Protein AF-A0A7J9GV32-F1 (afdb_monomer_lite)

Structure (mmCIF, N/CA/C/O backbone):
data_AF-A0A7J9GV32-F1
#
_entry.id   AF-A0A7J9GV32-F1
#
loop_
_atom_site.group_PDB
_atom_site.id
_atom_site.type_symbol
_atom_site.label_atom_id
_atom_site.label_alt_id
_atom_site.label_comp_id
_atom_site.label_asym_id
_atom_site.label_entity_id
_atom_site.label_seq_id
_atom_site.pdbx_PDB_ins_code
_atom_site.Cartn_x
_atom_site.Cartn_y
_atom_site.Cartn_z
_atom_site.occupancy
_atom_site.B_iso_or_equiv
_atom_site.auth_seq_id
_atom_site.auth_comp_id
_atom_site.auth_asym_id
_atom_site.auth_atom_id
_atom_site.pdbx_PDB_model_num
ATOM 1 N N . MET A 1 1 ? -2.144 -2.294 3.584 1.00 90.62 1 MET A N 1
ATOM 2 C CA . MET A 1 1 ? -2.406 -3.322 4.624 1.00 90.62 1 MET A CA 1
ATOM 3 C C . MET A 1 1 ? -3.735 -3.130 5.359 1.00 90.62 1 MET A C 1
ATOM 5 O O . MET A 1 1 ? -4.404 -4.118 5.605 1.00 90.62 1 MET A O 1
ATOM 9 N N . ALA A 1 2 ? -4.154 -1.906 5.707 1.00 92.94 2 ALA A N 1
ATOM 10 C CA . ALA A 1 2 ? -5.365 -1.669 6.513 1.00 92.94 2 ALA A CA 1
ATOM 11 C C . ALA A 1 2 ? -6.696 -1.612 5.722 1.00 92.94 2 ALA A C 1
ATOM 13 O O . ALA A 1 2 ? -7.668 -1.031 6.206 1.00 92.94 2 ALA A O 1
ATOM 14 N N . LEU A 1 3 ? -6.744 -2.189 4.515 1.00 93.44 3 LEU A N 1
ATOM 15 C CA . LEU A 1 3 ? -7.985 -2.267 3.740 1.00 93.44 3 LEU A CA 1
ATOM 16 C C . LEU A 1 3 ? -8.991 -3.180 4.449 1.00 93.44 3 LEU A C 1
ATOM 18 O O . LEU A 1 3 ? -8.616 -4.132 5.143 1.00 93.44 3 LEU A O 1
ATOM 22 N N . ASP A 1 4 ? -10.273 -2.889 4.259 1.00 92.06 4 ASP A N 1
ATOM 23 C CA . ASP A 1 4 ? -11.364 -3.777 4.636 1.00 92.06 4 ASP A CA 1
ATOM 24 C C . ASP A 1 4 ? -11.454 -4.919 3.616 1.00 92.06 4 ASP A C 1
ATOM 26 O O . ASP A 1 4 ? -12.286 -4.921 2.716 1.00 92.06 4 ASP A O 1
ATOM 30 N N . TYR A 1 5 ? -10.509 -5.851 3.696 1.00 93.19 5 TYR A N 1
ATOM 31 C CA . TYR A 1 5 ? -10.436 -7.039 2.852 1.00 93.19 5 TYR A CA 1
ATOM 32 C C . TYR A 1 5 ? -9.883 -8.212 3.674 1.00 93.19 5 TYR A C 1
ATOM 34 O O . TYR A 1 5 ? -9.090 -7.966 4.597 1.00 93.19 5 TYR A O 1
ATOM 42 N N . PRO A 1 6 ? -10.268 -9.470 3.377 1.00 92.88 6 PRO A N 1
ATOM 43 C CA . PRO A 1 6 ? -9.741 -10.625 4.095 1.00 92.88 6 PRO A CA 1
ATOM 44 C C . PRO A 1 6 ? -8.204 -10.657 4.037 1.00 92.88 6 PRO A C 1
ATOM 46 O O . PRO A 1 6 ? -7.644 -10.556 2.939 1.00 92.88 6 PRO A O 1
ATOM 49 N N . PRO A 1 7 ? -7.506 -10.743 5.187 1.00 91.19 7 PRO A N 1
ATOM 50 C CA . PRO A 1 7 ? -6.050 -10.617 5.239 1.00 91.19 7 PRO A CA 1
ATOM 51 C C . PRO A 1 7 ? -5.333 -11.694 4.419 1.00 91.19 7 PRO A C 1
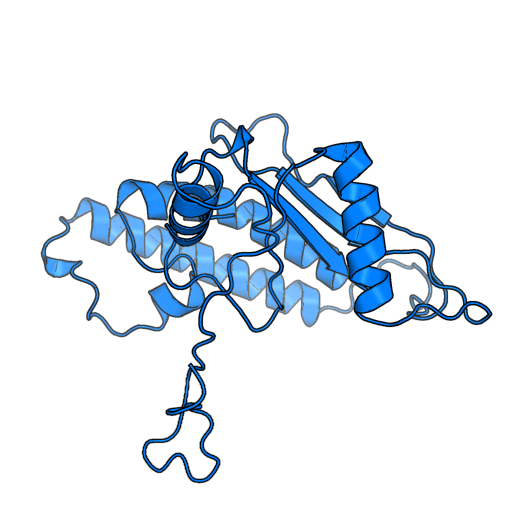ATOM 53 O O . PRO A 1 7 ? -4.334 -11.392 3.784 1.00 91.19 7 PRO A O 1
ATOM 56 N N . GLU A 1 8 ? -5.878 -12.907 4.350 1.00 91.69 8 GLU A N 1
ATOM 57 C CA . GLU A 1 8 ? -5.349 -14.024 3.559 1.00 91.69 8 GLU A CA 1
ATOM 58 C C . GLU A 1 8 ? -5.522 -13.858 2.041 1.00 91.69 8 GLU A C 1
ATOM 60 O O . GLU A 1 8 ? -4.935 -14.606 1.267 1.00 91.69 8 GLU A O 1
ATOM 65 N N . LYS A 1 9 ? -6.330 -12.888 1.598 1.00 94.00 9 LYS A N 1
ATOM 66 C CA . LYS A 1 9 ? -6.527 -12.570 0.175 1.00 94.00 9 LYS A CA 1
ATOM 67 C C . LYS A 1 9 ? -5.821 -11.284 -0.246 1.00 94.00 9 LYS A C 1
ATOM 69 O O . LYS A 1 9 ? -5.805 -10.962 -1.433 1.00 94.00 9 LYS A O 1
ATOM 74 N N . LEU A 1 10 ? -5.277 -10.529 0.708 1.00 94.62 10 LEU A N 1
ATOM 75 C CA . LEU A 1 10 ? -4.583 -9.276 0.453 1.00 94.62 10 LEU A CA 1
ATOM 76 C C . LEU A 1 10 ? -3.072 -9.496 0.548 1.00 94.62 10 LEU A C 1
ATOM 78 O O . LEU A 1 10 ? -2.545 -9.826 1.605 1.00 94.62 10 LEU A O 1
ATOM 82 N N . HIS A 1 11 ? -2.378 -9.228 -0.552 1.00 95.94 11 HIS A N 1
ATOM 83 C CA . HIS A 1 11 ? -0.922 -9.283 -0.640 1.00 95.94 11 HIS A CA 1
ATOM 84 C C . HIS A 1 11 ? -0.422 -7.891 -1.019 1.00 95.94 11 HIS A C 1
ATOM 86 O O . HIS A 1 11 ? -0.929 -7.286 -1.965 1.00 95.94 11 HIS A O 1
ATOM 92 N N . VAL A 1 12 ? 0.522 -7.349 -0.255 1.00 96.81 12 VAL A N 1
ATOM 93 C CA . VAL A 1 12 ? 1.055 -5.999 -0.457 1.00 96.81 12 VAL A CA 1
ATOM 94 C C . VAL A 1 12 ? 2.484 -6.116 -0.951 1.00 96.81 12 VAL A C 1
ATOM 96 O O . VAL A 1 12 ? 3.324 -6.682 -0.264 1.00 96.81 12 VAL A O 1
ATOM 99 N N . TYR A 1 13 ? 2.761 -5.546 -2.118 1.00 97.88 13 TYR A N 1
ATOM 100 C CA . TYR A 1 13 ? 4.096 -5.516 -2.702 1.00 97.88 13 TYR A CA 1
ATOM 101 C C . TYR A 1 13 ? 4.618 -4.080 -2.708 1.00 97.88 13 TYR A C 1
ATOM 103 O O . TYR A 1 13 ? 3.908 -3.169 -3.132 1.00 97.88 13 TYR A O 1
ATOM 111 N N . ILE A 1 14 ? 5.850 -3.879 -2.247 1.00 97.31 14 ILE A N 1
ATOM 112 C CA . ILE A 1 14 ? 6.554 -2.594 -2.290 1.00 97.31 14 ILE A CA 1
ATOM 113 C C . ILE A 1 14 ? 7.756 -2.749 -3.212 1.00 97.31 14 ILE A C 1
ATOM 115 O O . ILE A 1 14 ? 8.595 -3.617 -2.985 1.00 97.31 14 ILE A O 1
ATOM 119 N N . SER A 1 15 ? 7.836 -1.902 -4.237 1.00 97.31 15 SER A N 1
ATOM 120 C CA . SER A 1 15 ? 9.009 -1.818 -5.106 1.00 97.31 15 SER A CA 1
ATOM 121 C C . SER A 1 15 ? 9.945 -0.719 -4.616 1.00 97.31 15 SER A C 1
ATOM 123 O O . SER A 1 15 ? 9.519 0.429 -4.502 1.00 97.31 15 SER A O 1
ATOM 125 N N . ASP A 1 16 ? 11.219 -1.044 -4.416 1.00 95.56 16 ASP A N 1
ATOM 126 C CA . ASP A 1 16 ? 12.297 -0.068 -4.252 1.00 95.56 16 ASP A CA 1
ATOM 127 C C . ASP A 1 16 ? 13.271 -0.180 -5.423 1.00 95.56 16 ASP A C 1
ATOM 129 O O . ASP A 1 16 ? 13.985 -1.164 -5.594 1.00 95.56 16 ASP A O 1
ATOM 133 N N . ASP A 1 17 ? 13.291 0.859 -6.246 1.00 90.81 17 ASP A N 1
ATOM 134 C CA . ASP A 1 17 ? 14.132 0.914 -7.429 1.00 90.81 17 ASP A CA 1
ATOM 135 C C . ASP A 1 17 ? 15.599 1.228 -7.107 1.00 90.81 17 ASP A C 1
ATOM 137 O O . ASP A 1 17 ? 16.454 1.007 -7.958 1.00 90.81 17 ASP A O 1
ATOM 141 N N . ALA A 1 18 ? 15.896 1.791 -5.939 1.00 89.75 18 ALA A N 1
ATOM 142 C CA . ALA A 1 18 ? 17.252 2.147 -5.533 1.00 89.75 18 ALA A CA 1
ATOM 143 C C . ALA A 1 18 ? 17.945 1.034 -4.733 1.00 89.75 18 ALA A C 1
ATOM 145 O O . ALA A 1 18 ? 19.149 1.131 -4.501 1.00 89.75 18 ALA A O 1
ATOM 146 N N . GLY A 1 19 ? 17.195 0.019 -4.285 1.00 89.12 19 GLY A N 1
ATOM 147 C CA . GLY A 1 19 ? 17.709 -1.021 -3.396 1.00 89.12 19 GLY A CA 1
ATOM 148 C C . GLY A 1 19 ? 18.221 -0.458 -2.071 1.00 89.12 19 GLY A C 1
ATOM 149 O O . GLY A 1 19 ? 19.277 -0.866 -1.599 1.00 89.12 19 GLY A O 1
ATOM 150 N N . SER A 1 20 ? 17.513 0.512 -1.492 1.00 89.62 20 SER A N 1
ATOM 151 C CA . SER A 1 20 ? 17.963 1.208 -0.294 1.00 89.62 20 SER A CA 1
ATOM 152 C C . SER A 1 20 ? 17.686 0.388 0.961 1.00 89.62 20 SER A C 1
ATOM 154 O O . SER A 1 20 ? 16.538 0.078 1.294 1.00 89.62 20 SER A O 1
ATOM 156 N N . ASP A 1 21 ? 18.743 0.125 1.729 1.00 89.06 21 ASP A N 1
ATOM 157 C CA . ASP A 1 21 ? 18.624 -0.519 3.037 1.00 89.06 21 ASP A CA 1
ATOM 158 C C . ASP A 1 21 ? 17.707 0.277 3.969 1.00 89.06 21 ASP A C 1
ATOM 160 O O . ASP A 1 21 ? 16.948 -0.310 4.742 1.00 89.06 21 ASP A O 1
ATOM 164 N N . ALA A 1 22 ? 17.709 1.610 3.870 1.00 91.06 22 ALA A N 1
ATOM 165 C CA . ALA A 1 22 ? 16.818 2.450 4.660 1.00 91.06 22 ALA A CA 1
ATOM 166 C C . ALA A 1 22 ? 15.343 2.174 4.326 1.00 91.06 22 ALA A C 1
ATOM 168 O O . ALA A 1 22 ? 14.541 2.012 5.245 1.00 91.06 22 ALA A O 1
ATOM 169 N N . THR A 1 23 ? 14.978 2.053 3.043 1.00 93.38 23 THR A N 1
ATOM 170 C CA . THR A 1 23 ? 13.603 1.718 2.630 1.00 93.38 23 THR A CA 1
ATOM 171 C C . THR A 1 23 ? 13.188 0.356 3.172 1.00 93.38 23 THR A C 1
ATOM 173 O O . THR A 1 23 ? 12.092 0.219 3.722 1.00 93.38 23 THR A O 1
ATOM 176 N N . LEU A 1 24 ? 14.067 -0.646 3.076 1.00 94.44 24 LEU A N 1
ATOM 177 C CA . LEU A 1 24 ? 13.804 -1.985 3.597 1.00 94.44 24 LEU A CA 1
ATOM 178 C C . LEU A 1 24 ? 13.562 -1.965 5.115 1.00 94.44 24 LEU A C 1
ATOM 180 O O . LEU A 1 24 ? 12.551 -2.487 5.591 1.00 94.44 24 LEU A O 1
ATOM 184 N N . HIS A 1 25 ? 14.434 -1.316 5.889 1.00 94.19 25 HIS A N 1
ATOM 185 C CA . HIS A 1 25 ? 14.284 -1.228 7.345 1.00 94.19 25 HIS A CA 1
ATOM 186 C C . HIS A 1 25 ? 13.050 -0.414 7.755 1.00 94.19 25 HIS A C 1
ATOM 188 O O . HIS A 1 25 ? 12.299 -0.839 8.636 1.00 94.19 25 HIS A O 1
ATOM 194 N N . CYS A 1 26 ? 12.777 0.705 7.080 1.00 95.56 26 CYS A N 1
ATOM 195 C CA . CYS A 1 26 ? 11.548 1.475 7.269 1.00 95.56 26 CYS A CA 1
ATOM 196 C C . CYS A 1 26 ? 10.302 0.624 6.990 1.00 95.56 26 CYS A C 1
ATOM 198 O O . CYS A 1 26 ? 9.328 0.695 7.738 1.00 95.56 26 CYS A O 1
ATOM 200 N N . THR A 1 27 ? 10.345 -0.229 5.964 1.00 96.06 27 THR A N 1
ATOM 201 C CA . THR A 1 27 ? 9.251 -1.151 5.636 1.00 96.06 27 THR A CA 1
ATOM 202 C C . THR A 1 27 ? 9.015 -2.165 6.762 1.00 96.06 27 THR A C 1
ATOM 204 O O . THR A 1 27 ? 7.867 -2.396 7.150 1.00 96.06 27 THR A O 1
ATOM 207 N N . LYS A 1 28 ? 10.081 -2.720 7.354 1.00 95.50 28 LYS A N 1
ATOM 208 C CA . LYS A 1 28 ? 9.985 -3.634 8.510 1.00 95.50 28 LYS A CA 1
ATOM 209 C C . LYS A 1 28 ? 9.405 -2.942 9.746 1.00 95.50 28 LYS A C 1
ATOM 211 O O . LYS A 1 28 ? 8.540 -3.509 10.416 1.00 95.50 28 LYS A O 1
ATOM 216 N N . GLU A 1 29 ? 9.827 -1.712 10.041 1.00 96.00 29 GLU A N 1
ATOM 217 C CA . GLU A 1 29 ? 9.256 -0.920 11.141 1.00 96.00 29 GLU A CA 1
ATOM 218 C C . GLU A 1 29 ? 7.776 -0.585 10.901 1.00 96.00 29 GLU A C 1
ATOM 220 O O . GLU A 1 29 ? 6.954 -0.739 11.808 1.00 96.00 29 GLU A O 1
ATOM 225 N N . ALA A 1 30 ? 7.403 -0.211 9.673 1.00 95.88 30 ALA A N 1
ATOM 226 C CA . ALA A 1 30 ? 6.014 0.045 9.302 1.00 95.88 30 ALA A CA 1
ATOM 227 C C . ALA A 1 30 ? 5.139 -1.210 9.452 1.00 95.88 30 ALA A C 1
ATOM 229 O O . ALA A 1 30 ? 4.021 -1.124 9.966 1.00 95.88 30 ALA A O 1
ATOM 230 N N . TRP A 1 31 ? 5.648 -2.385 9.070 1.00 95.25 31 TRP A N 1
ATOM 231 C CA . TRP A 1 31 ? 4.962 -3.660 9.286 1.00 95.25 31 TRP A CA 1
ATOM 232 C C . TRP A 1 31 ? 4.784 -3.973 10.774 1.00 95.25 31 TRP A C 1
ATOM 234 O O . TRP A 1 31 ? 3.675 -4.291 11.204 1.00 95.25 31 TRP A O 1
ATOM 244 N N . ASN A 1 32 ? 5.831 -3.789 11.588 1.00 94.06 32 ASN A N 1
ATOM 245 C CA . ASN A 1 32 ? 5.751 -3.975 13.041 1.00 94.06 32 ASN A CA 1
ATOM 246 C C . ASN A 1 32 ? 4.683 -3.071 13.681 1.00 94.06 32 ASN A C 1
ATOM 248 O O . ASN A 1 32 ? 3.952 -3.520 14.564 1.00 94.06 32 ASN A O 1
ATOM 252 N N . PHE A 1 33 ? 4.569 -1.815 13.238 1.00 95.75 33 PHE A N 1
ATOM 253 C CA . PHE A 1 33 ? 3.518 -0.904 13.696 1.00 95.75 33 PHE A CA 1
ATOM 254 C C . PHE A 1 33 ? 2.125 -1.320 13.201 1.00 95.75 33 PHE A C 1
ATOM 256 O O . PHE A 1 33 ? 1.155 -1.264 13.962 1.00 95.75 33 PHE A O 1
ATOM 263 N N . ALA A 1 34 ? 2.017 -1.783 11.954 1.00 94.81 34 ALA A N 1
ATOM 264 C CA . ALA A 1 34 ? 0.748 -2.179 11.350 1.00 94.81 34 ALA A CA 1
ATOM 265 C C . ALA A 1 34 ? 0.020 -3.273 12.143 1.00 94.81 34 ALA A C 1
ATOM 267 O O . ALA A 1 34 ? -1.209 -3.283 12.158 1.00 94.81 34 ALA A O 1
ATOM 268 N N . LYS A 1 35 ? 0.752 -4.130 12.862 1.00 92.44 35 LYS A N 1
ATOM 269 C CA . LYS A 1 35 ? 0.180 -5.144 13.763 1.00 92.44 35 LYS A CA 1
ATOM 270 C C . LYS A 1 35 ? -0.668 -4.565 14.891 1.00 92.44 35 LYS A C 1
ATOM 272 O O . LYS A 1 35 ? -1.584 -5.226 15.359 1.00 92.44 35 LYS A O 1
ATOM 277 N N . TYR A 1 36 ? -0.387 -3.337 15.315 1.00 94.62 36 TYR A N 1
ATOM 278 C CA . TYR A 1 36 ? -1.198 -2.621 16.300 1.00 94.62 36 TYR A CA 1
ATOM 279 C C . TYR A 1 36 ? -2.269 -1.775 15.611 1.00 94.62 36 TYR A C 1
ATOM 281 O O . TYR A 1 36 ? -3.433 -1.781 16.013 1.00 94.62 36 TYR A O 1
ATOM 289 N N . TRP A 1 37 ? -1.884 -1.078 14.541 1.00 95.31 37 TRP A N 1
ATOM 290 C CA . TRP A 1 37 ? -2.764 -0.155 13.830 1.00 95.31 37 TRP A CA 1
ATOM 291 C C . TRP A 1 37 ? -3.950 -0.846 13.155 1.00 95.31 37 TRP A C 1
ATOM 293 O O . TRP A 1 37 ? -5.080 -0.377 13.270 1.00 95.31 37 TRP A O 1
ATOM 303 N N . VAL A 1 38 ? -3.724 -1.968 12.463 1.00 93.31 38 VAL A N 1
ATOM 304 C CA . VAL A 1 38 ? -4.776 -2.660 11.704 1.00 93.31 38 VAL A CA 1
ATOM 305 C C . VAL A 1 38 ? -5.888 -3.184 12.626 1.00 93.31 38 VAL A C 1
ATOM 307 O O . VAL A 1 38 ? -7.051 -2.882 12.340 1.00 93.31 38 VAL A O 1
ATOM 310 N N . PRO A 1 39 ? -5.600 -3.893 13.738 1.00 92.69 39 PRO A N 1
ATOM 311 C CA . PRO A 1 39 ? -6.630 -4.285 14.700 1.00 92.69 39 PRO A CA 1
ATOM 312 C C . PRO A 1 39 ? -7.349 -3.099 15.337 1.00 92.69 39 PRO A C 1
ATOM 314 O O . PRO A 1 39 ? -8.574 -3.107 15.382 1.00 92.69 39 PRO A O 1
ATOM 317 N N . PHE A 1 40 ? -6.625 -2.060 15.763 1.00 93.62 40 PHE A N 1
ATOM 318 C CA . PHE A 1 40 ? -7.225 -0.858 16.354 1.00 93.62 40 PHE A CA 1
ATOM 319 C C . PHE A 1 40 ? -8.200 -0.172 15.390 1.00 93.62 40 PHE A C 1
ATOM 321 O O . PHE A 1 40 ? -9.346 0.116 15.741 1.00 93.62 40 PHE A O 1
ATOM 328 N N . ARG A 1 41 ? -7.779 0.010 14.134 1.00 91.81 41 ARG A N 1
ATOM 329 C CA . ARG A 1 41 ? -8.607 0.593 13.077 1.00 91.81 41 ARG A CA 1
ATOM 330 C C . ARG A 1 41 ? -9.875 -0.223 12.835 1.00 91.81 41 ARG A C 1
ATOM 332 O O . ARG A 1 41 ? -10.947 0.360 12.683 1.00 91.81 41 ARG A O 1
ATOM 339 N N . ARG A 1 42 ? -9.762 -1.557 12.812 1.00 90.44 42 ARG A N 1
ATOM 340 C CA . ARG A 1 42 ? -10.902 -2.475 12.651 1.00 90.44 42 ARG A CA 1
ATOM 341 C C . ARG A 1 42 ? -11.832 -2.451 13.869 1.00 90.44 42 ARG A C 1
ATOM 343 O O . ARG A 1 42 ? -13.032 -2.294 13.677 1.00 90.44 42 ARG A O 1
ATOM 350 N N . LYS A 1 43 ? -11.292 -2.526 15.094 1.00 91.44 43 LYS A N 1
ATOM 351 C CA . LYS A 1 43 ? -12.044 -2.506 16.366 1.00 91.44 43 LYS A CA 1
ATOM 352 C C . LYS A 1 43 ? -12.952 -1.281 16.469 1.00 91.44 43 LYS A C 1
ATOM 354 O O . LYS A 1 43 ? -14.101 -1.404 16.873 1.00 91.44 43 LYS A O 1
ATOM 359 N N . TYR A 1 44 ? -12.450 -0.113 16.071 1.00 90.06 44 TYR A N 1
ATOM 360 C CA . TYR A 1 44 ? -13.176 1.153 16.206 1.00 90.06 44 TYR A CA 1
ATOM 361 C C . TYR A 1 44 ? -13.773 1.694 14.905 1.00 90.06 44 TYR A C 1
ATOM 363 O O . TYR A 1 44 ? -14.248 2.836 14.897 1.00 90.06 44 TYR A O 1
ATOM 371 N N . GLY A 1 45 ? -13.741 0.906 13.824 1.00 88.12 45 GLY A N 1
ATOM 372 C CA . GLY A 1 45 ? -14.333 1.255 12.532 1.00 88.12 45 GLY A CA 1
ATOM 373 C C . GLY A 1 45 ? -13.820 2.575 11.956 1.00 88.12 45 GLY A C 1
ATOM 374 O O . GLY A 1 45 ? -14.610 3.342 11.413 1.00 88.12 45 GLY A O 1
ATOM 375 N N . LEU A 1 46 ? -12.527 2.886 12.113 1.00 87.94 46 LEU A N 1
ATOM 376 C CA . LEU A 1 46 ? -11.998 4.180 11.664 1.00 87.94 46 LEU A CA 1
ATOM 377 C C . LEU A 1 46 ? -12.064 4.281 10.140 1.00 87.94 46 LEU A C 1
ATOM 379 O O . LEU A 1 46 ? -11.694 3.338 9.432 1.00 87.94 46 LEU A O 1
ATOM 383 N N . VAL A 1 47 ? -12.515 5.430 9.638 1.00 86.06 47 VAL A N 1
ATOM 384 C CA . VAL A 1 47 ? -12.667 5.657 8.196 1.00 86.06 47 VAL A CA 1
ATOM 385 C C . VAL A 1 47 ? -11.299 5.732 7.531 1.00 86.06 47 VAL A C 1
ATOM 387 O O . VAL A 1 47 ? -11.041 4.998 6.589 1.00 86.06 47 VAL A O 1
ATOM 390 N N . THR A 1 48 ? -10.378 6.544 8.050 1.00 87.38 48 THR A N 1
ATOM 391 C CA . THR A 1 48 ? -9.039 6.651 7.459 1.00 87.38 48 THR A CA 1
ATOM 392 C C . THR A 1 48 ? -8.178 5.421 7.762 1.00 87.38 48 THR A C 1
ATOM 394 O O . THR A 1 48 ? -8.045 4.977 8.903 1.00 87.38 48 THR A O 1
ATOM 397 N N . ALA A 1 49 ? -7.545 4.878 6.720 1.00 87.88 49 ALA A N 1
ATOM 398 C CA . ALA A 1 49 ? -6.532 3.833 6.846 1.00 87.88 49 ALA A CA 1
ATOM 399 C C . ALA A 1 49 ? -5.131 4.397 7.158 1.00 87.88 49 ALA A C 1
ATOM 401 O O . ALA A 1 49 ? -4.257 3.640 7.585 1.00 87.88 49 ALA A O 1
ATOM 402 N N . CYS A 1 50 ? -4.915 5.700 6.931 1.00 91.19 50 CYS A N 1
ATOM 403 C CA . CYS A 1 50 ? -3.628 6.371 7.092 1.00 91.19 50 CYS A CA 1
ATOM 404 C C . CYS A 1 50 ? -3.483 6.945 8.517 1.00 91.19 50 CYS A C 1
ATOM 406 O O . CYS A 1 50 ? -4.275 7.822 8.881 1.00 91.19 50 CYS A O 1
ATOM 408 N N . PRO A 1 51 ? -2.484 6.496 9.306 1.00 93.50 51 PRO A N 1
ATOM 409 C CA . PRO A 1 51 ? -2.253 6.993 10.662 1.00 93.50 51 PRO A CA 1
ATOM 410 C C . PRO A 1 51 ? -1.914 8.484 10.711 1.00 93.50 51 PRO A C 1
ATOM 412 O O . PRO A 1 51 ? -2.431 9.183 11.573 1.00 93.50 51 PRO A O 1
ATOM 415 N N . GLU A 1 52 ? -1.095 8.986 9.778 1.00 92.75 52 GLU A N 1
ATOM 416 C CA . GLU A 1 52 ? -0.712 10.407 9.754 1.00 92.75 52 GLU A CA 1
ATOM 417 C C . GLU A 1 52 ? -1.950 11.299 9.657 1.00 92.75 52 GLU A C 1
ATOM 419 O O . GLU A 1 52 ? -2.129 12.192 10.471 1.00 92.75 52 GLU A O 1
ATOM 424 N N . VAL A 1 53 ? -2.866 10.975 8.739 1.00 89.50 53 VAL A N 1
ATOM 425 C CA . VAL A 1 53 ? -4.140 11.694 8.573 1.00 89.50 53 VAL A CA 1
ATOM 426 C C . VAL A 1 53 ? -5.012 11.594 9.813 1.00 89.50 53 VAL A C 1
ATOM 428 O O . VAL A 1 53 ? -5.672 12.559 10.191 1.00 89.50 53 VAL A O 1
ATOM 431 N N . TYR A 1 54 ? -5.054 10.408 10.422 1.00 90.31 54 TYR A N 1
ATOM 432 C CA . TYR A 1 54 ? -5.868 10.166 11.604 1.00 90.31 54 TYR A CA 1
ATOM 433 C C . TYR A 1 54 ? -5.425 11.039 12.780 1.00 90.31 54 TYR A C 1
ATOM 435 O O . TYR A 1 54 ? -6.262 11.652 13.435 1.00 90.31 54 TYR A O 1
ATOM 443 N N . PHE A 1 55 ? -4.117 11.115 13.028 1.00 91.75 55 PHE A N 1
ATOM 444 C CA . PHE A 1 55 ? -3.566 11.877 14.146 1.00 91.75 55 PHE A CA 1
ATOM 445 C C . PHE A 1 55 ? -3.363 13.367 13.830 1.00 91.75 55 PHE A C 1
ATOM 447 O O . PHE A 1 55 ? -3.335 14.168 14.757 1.00 91.75 55 PHE A O 1
ATOM 454 N N . SER A 1 56 ? -3.277 13.766 12.555 1.00 86.44 56 SER A N 1
ATOM 455 C CA . SER A 1 56 ? -3.183 15.179 12.157 1.00 86.44 56 SER A CA 1
ATOM 456 C C . SER A 1 56 ? -4.529 15.906 12.142 1.00 86.44 56 SER A C 1
ATOM 458 O O . SER A 1 56 ? -4.563 17.134 12.173 1.00 86.44 56 SER A O 1
ATOM 460 N N . SER A 1 57 ? -5.640 15.176 12.020 1.00 74.31 57 SER A N 1
ATOM 461 C CA . SER A 1 57 ? -6.973 15.780 11.980 1.00 74.31 57 SER A CA 1
ATOM 462 C C . SER A 1 57 ? -7.367 16.230 13.386 1.00 74.31 57 SER A C 1
ATOM 464 O O . SER A 1 57 ? -7.522 15.406 14.287 1.00 74.31 57 SER A O 1
ATOM 466 N N . SER A 1 58 ? -7.535 17.538 13.582 1.00 55.38 58 SER A N 1
ATOM 467 C CA . SER A 1 58 ? -8.031 18.109 14.834 1.00 55.38 58 SER A CA 1
ATOM 468 C C . SER A 1 58 ? -9.466 17.631 15.093 1.00 55.38 58 SER A C 1
ATOM 470 O O . SER A 1 58 ? -10.378 18.055 14.390 1.00 55.38 58 SER A O 1
ATOM 472 N N . GLU A 1 59 ? -9.638 16.713 16.046 1.00 51.62 59 GLU A N 1
ATOM 473 C CA . GLU A 1 59 ? -10.840 16.436 16.865 1.00 51.62 59 GLU A CA 1
ATOM 474 C C . GLU A 1 59 ? -12.241 16.321 16.213 1.00 51.62 59 GLU A C 1
ATOM 476 O O . GLU A 1 59 ? -13.216 16.155 16.934 1.00 51.62 59 GLU A O 1
ATOM 481 N N . ASN A 1 60 ? -12.390 16.308 14.886 1.00 46.97 60 ASN A N 1
ATOM 482 C CA . ASN A 1 60 ? -13.700 16.161 14.225 1.00 46.97 60 ASN A CA 1
ATOM 483 C C . ASN A 1 60 ? -14.076 14.712 13.888 1.00 46.97 60 ASN A C 1
ATOM 485 O O . ASN A 1 60 ? -15.113 14.463 13.272 1.00 46.97 60 ASN A O 1
ATOM 489 N N . ASP A 1 61 ? -13.256 13.738 14.277 1.00 52.12 61 ASP A N 1
ATOM 490 C CA . ASP A 1 61 ? -13.686 12.346 14.232 1.00 52.12 61 ASP A CA 1
ATOM 491 C C . ASP A 1 61 ? -14.640 12.140 15.414 1.00 52.12 61 ASP A C 1
ATOM 493 O O . ASP A 1 61 ? -14.296 12.554 16.516 1.00 52.12 61 ASP A O 1
ATOM 497 N N . ASN A 1 62 ? -15.818 11.540 15.188 1.00 51.19 62 ASN A N 1
ATOM 498 C CA . ASN A 1 62 ? -16.926 11.254 16.129 1.00 51.19 62 ASN A CA 1
ATOM 499 C C . ASN A 1 62 ? -16.524 10.428 17.388 1.00 51.19 62 ASN A C 1
ATOM 501 O O . ASN A 1 62 ? -17.180 9.457 17.768 1.00 51.19 62 ASN A O 1
ATOM 505 N N . GLY A 1 63 ? -15.397 10.745 18.014 1.00 52.78 63 GLY A N 1
ATOM 506 C CA . GLY A 1 63 ? -14.770 10.075 19.137 1.00 52.78 63 GLY A CA 1
ATOM 507 C C . GLY A 1 63 ? -15.312 10.545 20.475 1.00 52.78 63 GLY A C 1
ATOM 508 O O . GLY A 1 63 ? -15.088 9.861 21.468 1.00 52.78 63 GLY A O 1
ATOM 509 N N . ASP A 1 64 ? -16.068 11.645 20.517 1.00 51.41 64 ASP A N 1
ATOM 510 C CA . ASP A 1 64 ? -16.680 12.098 21.766 1.00 51.41 64 ASP A CA 1
ATOM 511 C C . ASP A 1 64 ? -17.805 11.167 22.245 1.00 51.41 64 ASP A C 1
ATOM 513 O O . ASP A 1 64 ? -18.039 11.033 23.442 1.00 51.41 64 ASP A O 1
ATOM 517 N N . TYR A 1 65 ? -18.396 10.399 21.323 1.00 57.25 65 TYR A N 1
ATOM 518 C CA . TYR A 1 65 ? -19.325 9.304 21.627 1.00 57.25 65 TYR A CA 1
ATOM 519 C C . TYR A 1 65 ? -18.632 7.967 21.929 1.00 57.25 65 TYR A C 1
ATOM 521 O O . TYR A 1 65 ? -19.292 6.997 22.306 1.00 57.25 65 TYR A O 1
ATOM 529 N N . LYS A 1 66 ? -17.309 7.869 21.748 1.00 66.31 66 LYS A N 1
ATOM 530 C CA . LYS A 1 66 ? -16.554 6.638 21.993 1.00 66.31 66 LYS A CA 1
ATOM 531 C C . LYS A 1 66 ? -16.000 6.700 23.419 1.00 66.31 66 LYS A C 1
ATOM 533 O O . LYS A 1 66 ? -15.228 7.594 23.753 1.00 66.31 66 LYS A O 1
ATOM 538 N N . GLY A 1 67 ? -16.452 5.773 24.266 1.00 80.62 67 GLY A N 1
ATOM 539 C CA . GLY A 1 67 ? -16.228 5.776 25.718 1.00 80.62 67 GLY A CA 1
ATOM 540 C C . GLY A 1 67 ? -14.761 5.844 26.175 1.00 80.62 67 GLY A C 1
ATOM 541 O O . GLY A 1 67 ? -13.820 5.844 25.382 1.00 80.62 67 GLY A O 1
ATOM 542 N N . SER A 1 68 ? -14.548 5.876 27.492 1.00 86.69 68 SER A N 1
ATOM 543 C CA . SER A 1 68 ? -13.223 6.054 28.115 1.00 86.69 68 SER A CA 1
ATOM 544 C C . SER A 1 68 ? -12.159 5.050 27.643 1.00 86.69 68 SER A C 1
ATOM 546 O O . SER A 1 68 ? -10.999 5.429 27.476 1.00 86.69 68 SER A O 1
ATOM 548 N N . GLU A 1 69 ? -12.549 3.803 27.360 1.00 91.44 69 GLU A N 1
ATOM 549 C CA . GLU A 1 69 ? -11.671 2.769 26.796 1.00 91.44 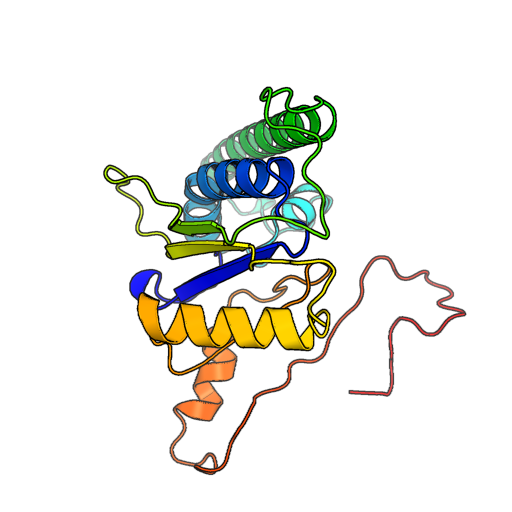69 GLU A CA 1
ATOM 550 C C . GLU A 1 69 ? -11.064 3.200 25.452 1.00 91.44 69 GLU A C 1
ATOM 552 O O . GLU A 1 69 ? -9.852 3.108 25.263 1.00 91.44 69 GLU A O 1
ATOM 557 N N . PHE A 1 70 ? -11.881 3.742 24.541 1.00 91.06 70 PHE A N 1
ATOM 558 C CA . PHE A 1 70 ? -11.403 4.227 23.246 1.00 91.06 70 PHE A CA 1
ATOM 559 C C . PHE A 1 70 ? -10.414 5.376 23.413 1.00 91.06 70 PHE A C 1
ATOM 561 O O . PHE A 1 70 ? -9.367 5.368 22.772 1.00 91.06 70 PHE A O 1
ATOM 568 N N . LYS A 1 71 ? -10.707 6.345 24.291 1.00 89.81 71 LYS A N 1
ATOM 569 C CA . LYS A 1 71 ? -9.802 7.478 24.546 1.00 89.81 71 LYS A CA 1
ATOM 570 C C . LYS A 1 71 ? -8.440 6.983 25.060 1.00 89.81 71 LYS A C 1
ATOM 572 O O . LYS A 1 71 ? -7.399 7.450 24.595 1.00 89.81 71 LYS A O 1
ATOM 577 N N . ALA A 1 72 ? -8.435 5.984 25.947 1.00 92.50 72 ALA A N 1
ATOM 578 C CA . ALA A 1 72 ? -7.210 5.368 26.455 1.00 92.50 72 ALA A CA 1
ATOM 579 C C . ALA A 1 72 ? -6.439 4.581 25.376 1.00 92.50 72 ALA A C 1
ATOM 581 O O . ALA A 1 72 ? -5.221 4.734 25.260 1.00 92.50 72 ALA A O 1
ATOM 582 N N . GLU A 1 73 ? -7.114 3.760 24.566 1.00 94.88 73 GLU A N 1
ATOM 583 C CA . GLU A 1 73 ? -6.470 3.011 23.478 1.00 94.88 73 GLU A CA 1
ATOM 584 C C . GLU A 1 73 ? -5.963 3.916 22.356 1.00 94.88 73 GLU A C 1
ATOM 586 O O . GLU A 1 73 ? -4.857 3.703 21.857 1.00 94.88 73 GLU A O 1
ATOM 591 N N . ARG A 1 74 ? -6.718 4.962 22.001 1.00 94.19 74 ARG A N 1
ATOM 592 C CA . ARG A 1 74 ? -6.303 5.972 21.024 1.00 94.19 74 ARG A CA 1
ATOM 593 C C . ARG A 1 74 ? -5.005 6.640 21.465 1.00 94.19 74 ARG A C 1
ATOM 595 O O . ARG A 1 74 ? -4.082 6.725 20.662 1.00 94.19 74 ARG A O 1
ATOM 602 N N . LYS A 1 75 ? -4.909 7.057 22.732 1.00 93.88 75 LYS A N 1
ATOM 603 C CA . LYS A 1 75 ? -3.685 7.662 23.279 1.00 93.88 75 LYS A CA 1
ATOM 604 C C . LYS A 1 75 ? -2.491 6.705 23.195 1.00 93.88 75 LYS A C 1
ATOM 606 O O . LYS A 1 75 ? -1.436 7.083 22.699 1.00 93.88 75 LYS A O 1
ATOM 611 N N . LYS A 1 76 ? -2.668 5.439 23.590 1.00 96.50 76 LYS A N 1
ATOM 612 C CA . LYS A 1 76 ? -1.618 4.410 23.454 1.00 96.50 76 LYS A CA 1
ATOM 613 C C . LYS A 1 76 ? -1.204 4.187 21.995 1.00 96.50 76 LYS A C 1
ATOM 615 O O . LYS A 1 76 ? -0.038 3.912 21.715 1.00 96.50 76 LYS A O 1
ATOM 620 N N . MET A 1 77 ? -2.152 4.258 21.060 1.00 97.06 77 MET A N 1
ATOM 621 C CA . MET A 1 77 ? -1.870 4.119 19.631 1.00 97.06 77 MET A CA 1
ATOM 622 C C . MET A 1 77 ? -1.078 5.312 19.090 1.00 97.06 77 MET A C 1
ATOM 624 O O . MET A 1 77 ? -0.141 5.116 18.320 1.00 97.06 77 MET A O 1
ATOM 628 N N . GLU A 1 78 ? -1.417 6.524 19.523 1.00 96.00 78 GLU A N 1
ATOM 629 C CA . GLU A 1 78 ? -0.696 7.754 19.189 1.00 96.00 78 GLU A CA 1
ATOM 630 C C . GLU A 1 78 ? 0.755 7.698 19.680 1.00 96.00 78 GLU A C 1
ATOM 632 O O . GLU A 1 78 ? 1.680 7.918 18.904 1.00 96.00 78 GLU A O 1
ATOM 637 N N . GLU A 1 79 ? 0.978 7.265 20.924 1.00 97.31 79 GLU A N 1
ATOM 638 C CA . GLU A 1 79 ? 2.322 7.046 21.478 1.00 97.31 79 GLU A CA 1
ATOM 639 C C . GLU A 1 79 ? 3.129 6.033 20.644 1.00 97.31 79 GLU A C 1
ATOM 641 O O . GLU A 1 79 ? 4.292 6.273 20.311 1.00 97.31 79 GLU A O 1
ATOM 646 N N . LYS A 1 80 ? 2.516 4.911 20.235 1.00 97.94 80 LYS A N 1
ATOM 647 C CA . LYS A 1 80 ? 3.158 3.930 19.338 1.00 97.94 80 LYS A CA 1
ATOM 648 C C . LYS A 1 80 ? 3.489 4.526 17.970 1.00 97.94 80 LYS A C 1
ATOM 650 O O . LYS A 1 80 ? 4.526 4.182 17.398 1.00 97.94 80 LYS A O 1
ATOM 655 N N . TYR A 1 81 ? 2.625 5.389 17.443 1.00 97.81 81 TYR A N 1
ATOM 656 C CA . TYR A 1 81 ? 2.843 6.056 16.166 1.00 97.81 81 TYR A CA 1
ATOM 657 C C . TYR A 1 81 ? 3.994 7.070 16.239 1.00 97.81 81 TYR A C 1
ATOM 659 O O . TYR A 1 81 ? 4.844 7.101 15.349 1.00 97.81 81 TYR A O 1
ATOM 667 N N . GLU A 1 82 ? 4.104 7.829 17.329 1.00 97.88 82 GLU A N 1
ATOM 668 C CA . GLU A 1 82 ? 5.252 8.711 17.569 1.00 97.88 82 GLU A CA 1
ATOM 669 C C . GLU A 1 82 ? 6.567 7.930 17.676 1.00 97.88 82 GLU A C 1
ATOM 671 O O . GLU A 1 82 ? 7.570 8.318 17.071 1.00 97.88 82 GLU A O 1
ATOM 676 N N . VAL A 1 83 ? 6.565 6.782 18.362 1.00 97.88 83 VAL A N 1
ATOM 677 C CA . VAL A 1 83 ? 7.734 5.888 18.416 1.00 97.88 83 VAL A CA 1
ATOM 678 C C . VAL A 1 83 ? 8.120 5.397 17.019 1.00 97.88 83 VAL A C 1
ATOM 680 O O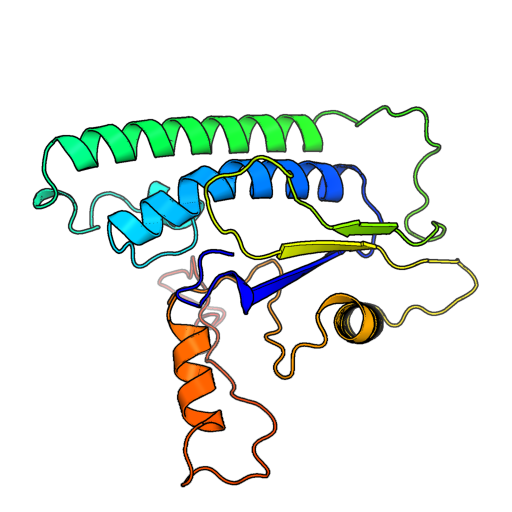 . VAL A 1 83 ? 9.307 5.406 16.687 1.00 97.88 83 VAL A O 1
ATOM 683 N N . LEU A 1 84 ? 7.152 5.012 16.176 1.00 97.81 84 LEU A N 1
ATOM 684 C CA . LEU A 1 84 ? 7.423 4.675 14.775 1.00 97.81 84 LEU A CA 1
ATOM 685 C C . LEU A 1 84 ? 8.100 5.853 14.064 1.00 97.81 84 LEU A C 1
ATOM 687 O O . LEU A 1 84 ? 9.180 5.674 13.506 1.00 97.81 84 LEU A O 1
ATOM 691 N N . LYS A 1 85 ? 7.523 7.062 14.118 1.00 97.44 85 LYS A N 1
ATOM 692 C CA . LYS A 1 85 ? 8.094 8.252 13.461 1.00 97.44 85 LYS A CA 1
ATOM 693 C C . LYS A 1 85 ? 9.528 8.525 13.909 1.00 97.44 85 LYS A C 1
ATOM 695 O O . LYS A 1 85 ? 10.384 8.813 13.073 1.00 97.44 85 LYS A O 1
ATOM 700 N N . GLN A 1 86 ? 9.822 8.397 15.201 1.00 96.44 86 GLN A N 1
ATOM 701 C CA . GLN A 1 86 ? 11.180 8.546 15.729 1.00 96.44 86 GLN A CA 1
ATOM 702 C C . GLN A 1 86 ? 12.140 7.483 15.180 1.00 96.44 86 GLN A C 1
ATOM 704 O O . GLN A 1 86 ? 13.252 7.819 14.772 1.00 96.44 86 GLN A O 1
ATOM 709 N N . ARG A 1 87 ? 11.719 6.214 15.116 1.00 95.75 87 ARG A N 1
ATOM 710 C CA . ARG A 1 87 ? 12.531 5.131 14.537 1.00 95.75 87 ARG A CA 1
ATOM 711 C C . ARG A 1 87 ? 12.799 5.348 13.055 1.00 95.75 87 ARG A C 1
ATOM 713 O O . ARG A 1 87 ? 13.945 5.226 12.640 1.00 95.75 87 ARG A O 1
ATOM 720 N N . LEU A 1 88 ? 11.783 5.736 12.283 1.00 95.50 88 LEU A N 1
ATOM 721 C CA . LEU A 1 88 ? 11.939 6.055 10.863 1.00 95.50 88 LEU A CA 1
ATOM 722 C C . LEU A 1 88 ? 12.919 7.218 10.665 1.00 95.50 88 LEU A C 1
ATOM 724 O O . LEU A 1 88 ? 13.854 7.102 9.880 1.00 95.50 88 LEU A O 1
ATOM 728 N N . ARG A 1 89 ? 12.789 8.304 11.442 1.00 94.94 89 ARG A N 1
ATOM 729 C CA . ARG A 1 89 ? 13.749 9.424 11.416 1.00 94.94 89 ARG A CA 1
ATOM 730 C C . ARG A 1 89 ? 15.166 8.979 11.766 1.00 94.94 89 ARG A C 1
ATOM 732 O O . ARG A 1 89 ? 16.108 9.460 11.152 1.00 94.94 89 ARG A O 1
ATOM 739 N N . LYS A 1 90 ? 15.329 8.057 12.717 1.00 93.50 90 LYS A N 1
ATOM 740 C CA . LYS A 1 90 ? 16.639 7.495 13.066 1.00 93.50 90 LYS A CA 1
ATOM 741 C C . LYS A 1 90 ? 17.220 6.643 11.935 1.00 93.50 90 LYS A C 1
ATOM 743 O O . LYS A 1 90 ? 18.417 6.725 11.704 1.00 93.50 90 LYS A O 1
ATOM 748 N N . ILE A 1 91 ? 16.402 5.855 11.236 1.00 91.00 91 ILE A N 1
ATOM 749 C CA . ILE A 1 91 ? 16.839 5.043 10.087 1.00 91.00 91 ILE A CA 1
ATOM 750 C C . ILE A 1 91 ? 17.247 5.935 8.911 1.00 91.00 91 ILE A C 1
ATOM 752 O O . ILE A 1 91 ? 18.242 5.657 8.258 1.00 91.00 91 ILE A O 1
ATOM 756 N N . VAL A 1 92 ? 16.492 7.004 8.649 1.00 88.44 92 VAL A N 1
ATOM 757 C CA . VAL A 1 92 ? 16.759 7.922 7.529 1.00 88.44 92 VAL A CA 1
ATOM 758 C C . VAL A 1 92 ? 17.904 8.892 7.845 1.00 88.44 92 VAL A C 1
ATOM 760 O O . VAL A 1 92 ? 18.712 9.195 6.975 1.00 88.44 92 VAL A O 1
ATOM 763 N N . GLY A 1 93 ? 17.970 9.400 9.079 1.00 83.12 93 GLY A N 1
ATOM 764 C CA . GLY A 1 93 ? 18.984 10.363 9.522 1.00 83.12 93 GLY A CA 1
ATOM 765 C C . GLY A 1 93 ? 20.291 9.718 9.979 1.00 83.12 93 GLY A C 1
ATOM 766 O O . GLY A 1 93 ? 21.351 10.334 9.892 1.00 83.12 93 GLY A O 1
ATOM 767 N N . GLY A 1 94 ? 20.240 8.474 10.451 1.00 73.31 94 GLY A N 1
ATOM 768 C CA . GLY A 1 94 ? 21.425 7.656 10.632 1.00 73.31 94 GLY A CA 1
ATOM 769 C C . GLY A 1 94 ? 21.861 7.144 9.272 1.00 73.31 94 GLY A C 1
ATOM 770 O O . GLY A 1 94 ? 21.141 6.370 8.654 1.00 73.31 94 GLY A O 1
ATOM 771 N N . HIS A 1 95 ? 23.051 7.538 8.813 1.00 55.03 95 HIS A N 1
ATOM 772 C CA . HIS A 1 95 ? 23.786 6.738 7.837 1.00 55.03 95 HIS A CA 1
ATOM 773 C C . HIS A 1 95 ? 23.751 5.300 8.362 1.00 55.03 95 HIS A C 1
ATOM 775 O O . HIS A 1 95 ? 24.362 5.020 9.394 1.00 55.03 95 HIS A O 1
ATOM 781 N N . PHE A 1 96 ? 22.967 4.414 7.748 1.00 53.41 96 PHE A N 1
ATOM 782 C CA . PHE A 1 96 ? 22.956 3.007 8.116 1.00 53.41 96 PHE A CA 1
ATOM 783 C C . PHE A 1 96 ? 24.315 2.465 7.666 1.00 53.41 96 PHE A C 1
ATOM 785 O O . PHE A 1 96 ? 24.483 1.984 6.551 1.00 53.41 96 PHE A O 1
ATOM 792 N N . THR A 1 97 ? 25.328 2.652 8.514 1.00 42.91 97 THR A N 1
ATOM 793 C CA . THR A 1 97 ? 26.695 2.163 8.364 1.00 42.91 97 THR A CA 1
ATOM 794 C C . THR A 1 97 ? 26.680 0.660 8.594 1.00 42.91 97 THR A C 1
ATOM 796 O O . THR A 1 97 ? 27.225 0.149 9.569 1.00 42.91 97 THR A O 1
ATOM 799 N N . THR A 1 98 ? 26.009 -0.077 7.719 1.00 45.12 98 THR A N 1
ATOM 800 C CA . THR A 1 98 ? 26.536 -1.394 7.400 1.00 45.12 98 THR A CA 1
ATOM 801 C C . THR A 1 98 ? 27.691 -1.136 6.447 1.00 45.12 98 THR A C 1
ATOM 803 O O . THR A 1 98 ? 27.575 -0.324 5.536 1.00 45.12 98 THR A O 1
ATOM 806 N N . ASN A 1 99 ? 28.839 -1.758 6.702 1.00 43.75 99 ASN A N 1
ATOM 807 C CA . ASN A 1 99 ? 30.068 -1.656 5.907 1.00 43.75 99 ASN A CA 1
ATOM 808 C C . ASN A 1 99 ? 29.916 -2.231 4.477 1.00 43.75 99 ASN A C 1
ATOM 810 O O . ASN A 1 99 ? 30.877 -2.732 3.896 1.00 43.75 99 ASN A O 1
ATOM 814 N N . VAL A 1 100 ? 28.709 -2.205 3.915 1.00 48.06 100 VAL A N 1
ATOM 815 C CA . VAL A 1 100 ? 28.405 -2.582 2.546 1.00 48.06 100 VAL A CA 1
ATOM 816 C C . VAL A 1 100 ? 28.641 -1.331 1.715 1.00 48.06 100 VAL A C 1
ATOM 818 O O . VAL A 1 100 ? 27.983 -0.309 1.900 1.00 48.06 100 VAL A O 1
ATOM 821 N N . ALA A 1 101 ? 29.689 -1.404 0.896 1.00 45.47 101 ALA A N 1
ATOM 822 C CA . ALA A 1 101 ? 30.118 -0.392 -0.054 1.00 45.47 101 ALA A CA 1
ATOM 823 C C . ALA A 1 101 ? 28.938 0.420 -0.590 1.00 45.47 101 ALA A C 1
ATOM 825 O O . ALA A 1 101 ? 27.985 -0.191 -1.054 1.00 45.47 101 ALA A O 1
ATOM 826 N N . ILE A 1 102 ? 29.037 1.757 -0.514 1.00 53.69 102 ILE A N 1
ATOM 827 C CA . ILE A 1 102 ? 28.216 2.761 -1.216 1.00 53.69 102 ILE A CA 1
ATOM 828 C C . ILE A 1 102 ? 27.317 2.072 -2.250 1.00 53.69 102 ILE A C 1
ATOM 830 O O . ILE A 1 102 ? 27.781 1.806 -3.360 1.00 53.69 102 ILE A O 1
ATOM 834 N N . ASN A 1 103 ? 26.092 1.690 -1.851 1.00 58.78 103 ASN A N 1
ATOM 835 C CA . ASN A 1 103 ? 25.203 0.907 -2.708 1.00 58.78 103 ASN A CA 1
ATOM 836 C C . ASN A 1 103 ? 25.013 1.711 -3.990 1.00 58.78 103 ASN A C 1
ATOM 838 O O . ASN A 1 103 ? 24.377 2.771 -3.996 1.00 58.78 103 ASN A O 1
ATOM 842 N N . ASN A 1 104 ? 25.638 1.255 -5.073 1.00 75.50 104 ASN A N 1
ATOM 843 C CA . ASN A 1 104 ? 25.495 1.903 -6.353 1.00 75.50 104 ASN A CA 1
ATOM 844 C C . ASN A 1 104 ? 24.051 1.654 -6.780 1.00 75.50 104 ASN A C 1
ATOM 846 O O . ASN A 1 104 ? 23.696 0.557 -7.190 1.00 75.50 104 ASN A O 1
ATOM 850 N N . THR A 1 105 ? 23.207 2.679 -6.695 1.00 83.75 105 THR A N 1
ATOM 851 C CA . THR A 1 105 ? 21.787 2.601 -7.087 1.00 83.75 105 THR A CA 1
ATOM 852 C C . THR A 1 105 ? 21.587 2.193 -8.552 1.00 83.75 105 THR A C 1
ATOM 854 O O . THR A 1 105 ? 20.469 1.907 -8.977 1.00 83.75 105 THR A O 1
ATOM 857 N N . ARG A 1 106 ? 22.663 2.179 -9.351 1.00 87.75 106 ARG A N 1
ATOM 858 C CA . ARG A 1 106 ? 22.687 1.703 -10.738 1.00 87.75 106 ARG A CA 1
ATOM 859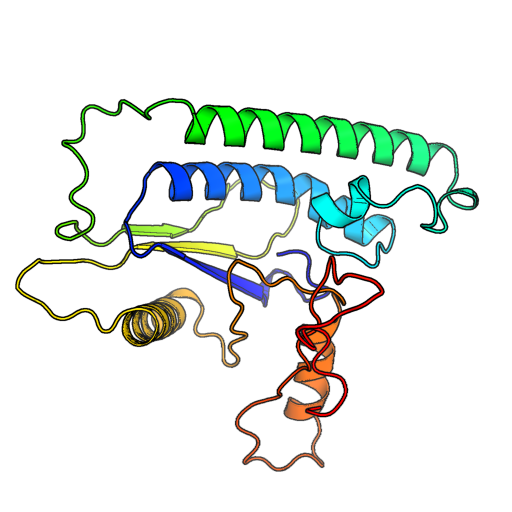 C C . ARG A 1 106 ? 23.303 0.312 -10.903 1.00 87.75 106 ARG A C 1
ATOM 861 O O . ARG A 1 106 ? 23.213 -0.235 -11.999 1.00 87.75 106 ARG A O 1
ATOM 868 N N . ASP A 1 107 ? 23.930 -0.235 -9.865 1.00 92.12 107 ASP A N 1
ATOM 869 C CA . ASP A 1 107 ? 24.609 -1.530 -9.878 1.00 92.12 107 ASP A CA 1
ATOM 870 C C . ASP A 1 107 ? 24.431 -2.267 -8.542 1.00 92.12 107 ASP A C 1
ATOM 872 O O . ASP A 1 107 ? 25.223 -2.118 -7.611 1.00 92.12 107 ASP A O 1
ATOM 876 N N . HIS A 1 108 ? 23.359 -3.050 -8.444 1.00 91.38 108 HIS A N 1
ATOM 877 C CA . HIS A 1 108 ? 23.045 -3.847 -7.263 1.00 91.38 108 HIS A CA 1
ATOM 878 C C . HIS A 1 108 ? 22.255 -5.104 -7.655 1.00 91.38 108 HIS A C 1
ATOM 880 O O . HIS A 1 108 ? 21.503 -5.078 -8.637 1.00 91.38 108 HIS A O 1
ATOM 886 N N . PRO A 1 109 ? 22.403 -6.219 -6.913 1.00 94.31 109 PRO A N 1
ATOM 887 C CA . PRO A 1 109 ? 21.590 -7.410 -7.133 1.00 94.31 109 PRO A CA 1
ATOM 888 C C . PRO A 1 109 ? 20.1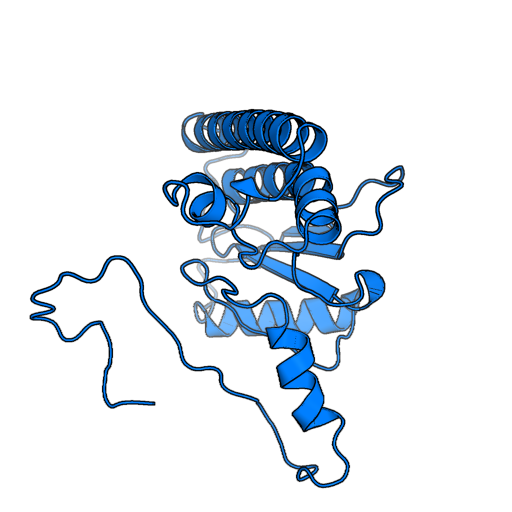19 -7.159 -6.763 1.00 94.31 109 PRO A C 1
ATOM 890 O O . PRO A 1 109 ? 19.768 -6.144 -6.154 1.00 94.31 109 PRO A O 1
ATOM 893 N N . SER A 1 110 ? 19.248 -8.098 -7.132 1.00 95.12 110 SER A N 1
ATOM 894 C CA . SER A 1 110 ? 17.859 -8.100 -6.672 1.00 95.12 110 SER A CA 1
ATOM 895 C C . SER A 1 110 ? 17.741 -8.556 -5.217 1.00 95.12 110 SER A C 1
ATOM 897 O O . SER A 1 110 ? 18.418 -9.501 -4.814 1.00 95.12 110 SER A O 1
ATOM 899 N N . THR A 1 111 ? 16.784 -7.987 -4.491 1.00 95.81 111 THR A N 1
ATOM 900 C CA . THR A 1 111 ? 16.403 -8.396 -3.135 1.00 95.81 111 THR A CA 1
ATOM 901 C C . THR A 1 111 ? 14.896 -8.602 -3.086 1.00 95.81 111 THR A C 1
ATOM 903 O O . THR A 1 111 ? 14.140 -7.691 -3.413 1.00 95.81 111 THR A O 1
ATOM 906 N N . ILE A 1 112 ? 14.446 -9.781 -2.661 1.00 97.31 112 ILE A N 1
ATOM 907 C CA . ILE A 1 112 ? 13.029 -10.064 -2.408 1.00 97.31 112 ILE A CA 1
ATOM 908 C C . ILE A 1 112 ? 12.919 -10.554 -0.970 1.00 97.31 112 ILE A C 1
ATOM 910 O O . ILE A 1 112 ? 13.564 -11.535 -0.608 1.00 97.31 112 ILE A O 1
ATOM 914 N N . GLU A 1 113 ? 12.113 -9.879 -0.154 1.00 96.56 113 GLU A N 1
ATOM 915 C CA . GLU A 1 113 ? 11.909 -10.256 1.244 1.00 96.56 113 GLU A CA 1
ATOM 916 C C . GLU A 1 113 ? 10.417 -10.310 1.578 1.00 96.56 113 GLU A C 1
ATOM 918 O O . GLU A 1 113 ? 9.692 -9.328 1.409 1.00 96.56 113 GLU A O 1
ATOM 923 N N . VAL A 1 114 ? 9.960 -11.464 2.071 1.00 95.38 114 VAL A N 1
ATOM 924 C CA . VAL A 1 114 ? 8.612 -11.628 2.626 1.00 95.38 114 VAL A CA 1
ATOM 925 C C . VAL A 1 114 ? 8.659 -11.241 4.100 1.00 95.38 114 VAL A C 1
ATOM 927 O O . VAL A 1 114 ? 9.204 -11.958 4.936 1.00 95.38 114 VAL A O 1
ATOM 930 N N . ILE A 1 115 ? 8.088 -10.087 4.422 1.00 93.25 115 ILE A N 1
ATOM 931 C CA . ILE A 1 115 ? 8.093 -9.520 5.766 1.00 93.25 115 ILE A CA 1
ATOM 932 C C . ILE A 1 115 ? 6.962 -10.170 6.561 1.00 93.25 115 ILE A C 1
ATOM 934 O O . ILE A 1 115 ? 5.779 -9.877 6.369 1.00 93.25 115 ILE A O 1
ATOM 938 N N . SER A 1 116 ? 7.346 -11.074 7.457 1.00 82.00 116 SER A N 1
ATOM 939 C CA . SER A 1 116 ? 6.451 -11.768 8.380 1.00 82.00 116 SER A CA 1
ATOM 940 C C . SER A 1 116 ? 7.172 -12.092 9.693 1.00 82.00 116 SER A C 1
ATOM 942 O O . SER A 1 116 ? 8.400 -12.034 9.765 1.00 82.00 116 SER A O 1
ATOM 944 N N . LYS A 1 117 ? 6.410 -12.411 10.743 1.00 68.75 117 LYS A N 1
ATOM 945 C CA . LYS A 1 117 ? 6.914 -13.063 11.958 1.00 68.75 117 LYS A CA 1
ATOM 946 C C . LYS A 1 117 ? 6.023 -14.261 12.256 1.00 68.75 117 LYS A C 1
ATOM 948 O O . LYS A 1 117 ? 4.805 -14.152 12.154 1.00 68.75 117 LYS A O 1
ATOM 953 N N . GLU A 1 118 ? 6.644 -15.382 12.601 1.00 57.09 118 GLU A N 1
ATOM 954 C CA . GLU A 1 118 ? 5.990 -16.692 12.732 1.00 57.09 118 GLU A CA 1
ATOM 955 C C . GLU A 1 118 ? 5.055 -16.801 13.955 1.00 57.09 118 GLU A C 1
ATOM 957 O O . GLU A 1 118 ? 4.194 -17.672 13.986 1.00 57.09 118 GLU A O 1
ATOM 962 N N . GLU A 1 119 ? 5.162 -15.890 14.928 1.00 61.56 119 GLU A N 1
ATOM 963 C CA . GLU A 1 119 ? 4.473 -15.979 16.230 1.00 61.56 119 GLU A CA 1
ATOM 964 C C . GLU A 1 119 ? 3.313 -14.980 16.417 1.00 61.56 119 GLU A C 1
ATOM 966 O O . GLU A 1 119 ? 2.874 -14.730 17.539 1.00 61.56 119 GLU A O 1
ATOM 971 N N . ASP A 1 120 ? 2.811 -14.354 15.351 1.00 63.16 120 ASP A N 1
ATOM 972 C CA . ASP A 1 120 ? 1.780 -13.322 15.501 1.00 63.16 120 ASP A CA 1
ATOM 973 C C . ASP A 1 120 ? 0.351 -13.899 15.534 1.00 63.16 120 ASP A C 1
ATOM 975 O O . ASP A 1 120 ? -0.147 -14.448 14.553 1.00 63.16 120 ASP A O 1
ATOM 979 N N . GLU A 1 121 ? -0.361 -13.677 16.646 1.00 69.00 121 GLU A N 1
ATOM 980 C CA . GLU A 1 121 ? -1.786 -14.028 16.812 1.00 69.00 121 GLU A CA 1
ATOM 981 C C . GLU A 1 121 ? -2.710 -13.284 15.825 1.00 69.00 121 GLU A C 1
ATOM 983 O O . GLU A 1 121 ? -3.825 -13.720 15.521 1.00 69.00 121 GLU A O 1
ATOM 988 N N . VAL A 1 122 ? -2.261 -12.135 15.310 1.00 77.75 122 VAL A N 1
ATOM 989 C CA . VAL A 1 122 ? -3.039 -11.280 14.410 1.00 77.75 122 VAL A CA 1
ATOM 990 C C . VAL A 1 122 ? -2.787 -11.673 12.957 1.00 77.75 122 VAL A C 1
ATOM 992 O O . VAL A 1 122 ? -1.702 -11.461 12.420 1.00 77.75 122 VAL A O 1
ATOM 995 N N . LYS A 1 123 ? -3.838 -12.138 12.269 1.00 85.75 123 LYS A N 1
ATOM 996 C CA . LYS A 1 123 ? -3.802 -12.379 10.818 1.00 85.75 123 LYS A CA 1
ATOM 997 C C . LYS A 1 123 ? -3.590 -11.072 10.050 1.00 85.75 123 LYS A C 1
ATOM 999 O O . LYS A 1 123 ? -4.499 -10.240 9.944 1.00 85.75 123 LYS A O 1
ATOM 1004 N N . MET A 1 124 ? -2.399 -10.921 9.483 1.00 90.69 124 MET A N 1
ATOM 1005 C CA . MET A 1 124 ? -1.985 -9.759 8.699 1.00 90.69 124 MET A CA 1
ATOM 1006 C C . MET A 1 124 ? -1.826 -10.116 7.214 1.00 90.69 124 MET A C 1
ATOM 1008 O O . MET A 1 124 ? -1.393 -11.224 6.906 1.00 90.69 124 MET A O 1
ATOM 1012 N N . PRO A 1 125 ? -2.136 -9.183 6.292 1.00 92.31 125 PRO A N 1
ATOM 1013 C CA . PRO A 1 125 ? -1.739 -9.296 4.890 1.00 92.31 125 PRO A CA 1
ATOM 1014 C C . PRO A 1 125 ? -0.235 -9.540 4.761 1.00 92.31 125 PRO A C 1
ATOM 1016 O O . PRO A 1 125 ? 0.549 -8.891 5.463 1.00 92.31 125 PRO A O 1
ATOM 1019 N N . GLN A 1 126 ? 0.174 -10.412 3.840 1.00 92.75 126 GLN A N 1
ATOM 1020 C CA . GLN A 1 126 ? 1.594 -10.581 3.534 1.00 92.75 126 GLN A CA 1
ATOM 1021 C C . GLN A 1 126 ? 2.147 -9.291 2.922 1.00 92.75 126 GLN A C 1
ATOM 1023 O O . GLN A 1 126 ? 1.525 -8.698 2.035 1.00 92.75 126 GLN A O 1
ATOM 1028 N N . LEU A 1 127 ? 3.314 -8.862 3.401 1.00 96.31 127 LEU A N 1
ATOM 1029 C CA . LEU A 1 127 ? 4.044 -7.719 2.869 1.00 96.31 127 LEU A CA 1
ATOM 1030 C C . LEU A 1 127 ? 5.333 -8.214 2.220 1.00 96.31 127 LEU A C 1
ATOM 1032 O O . LEU A 1 127 ? 6.145 -8.854 2.877 1.00 96.31 127 LEU A O 1
ATOM 1036 N N . ILE A 1 128 ? 5.520 -7.915 0.942 1.00 97.75 128 ILE A N 1
ATOM 1037 C CA . ILE A 1 128 ? 6.672 -8.340 0.159 1.00 97.75 128 ILE A CA 1
ATOM 1038 C C . ILE A 1 128 ? 7.430 -7.091 -0.282 1.00 97.75 128 ILE A C 1
ATOM 1040 O O . ILE A 1 128 ? 6.889 -6.235 -0.984 1.00 97.75 128 ILE A O 1
ATOM 1044 N N . TYR A 1 129 ? 8.687 -6.988 0.126 1.00 98.19 129 TYR A N 1
ATOM 1045 C CA . TYR A 1 129 ? 9.617 -5.990 -0.383 1.00 98.19 129 TYR A CA 1
ATOM 1046 C C . TYR A 1 129 ? 10.337 -6.542 -1.611 1.00 98.19 129 TYR A C 1
ATOM 1048 O O . TYR A 1 129 ? 10.819 -7.675 -1.591 1.00 98.19 129 TYR A O 1
ATOM 1056 N N . VAL A 1 130 ? 10.424 -5.739 -2.669 1.00 98.19 130 VAL A N 1
ATOM 1057 C CA . VAL A 1 130 ? 11.083 -6.098 -3.924 1.00 98.19 130 VAL A CA 1
ATOM 1058 C C . VAL A 1 130 ? 11.999 -4.962 -4.364 1.00 98.19 130 VAL A C 1
ATOM 1060 O O . VAL A 1 130 ? 11.544 -3.877 -4.712 1.00 98.19 130 VAL A O 1
ATOM 1063 N N . SER A 1 131 ? 13.293 -5.240 -4.423 1.00 96.88 131 SER A N 1
ATOM 1064 C CA . SER A 1 131 ? 14.267 -4.469 -5.185 1.00 96.88 131 SER A CA 1
ATOM 1065 C C . SER A 1 131 ? 14.723 -5.315 -6.364 1.00 96.88 131 SER A C 1
ATOM 1067 O O . SER A 1 131 ? 15.142 -6.463 -6.208 1.00 96.88 131 SER A O 1
ATOM 1069 N N . ARG A 1 132 ? 14.594 -4.775 -7.571 1.00 95.94 132 ARG A N 1
ATOM 1070 C CA . ARG A 1 132 ? 15.028 -5.460 -8.792 1.00 95.94 132 ARG A CA 1
ATOM 1071 C C . ARG A 1 132 ? 16.521 -5.278 -9.002 1.00 95.94 132 ARG A C 1
ATOM 1073 O O . ARG A 1 132 ? 17.076 -4.262 -8.614 1.00 95.94 132 ARG A O 1
ATOM 1080 N N . GLU A 1 133 ? 17.149 -6.223 -9.684 1.00 95.19 133 GLU A N 1
ATOM 1081 C CA . GLU A 1 133 ? 18.537 -6.051 -10.101 1.00 95.19 133 GLU A CA 1
ATOM 1082 C C . GLU A 1 133 ? 18.680 -4.839 -11.031 1.00 95.19 133 GLU A C 1
ATOM 1084 O O . GLU A 1 133 ? 17.850 -4.616 -11.924 1.00 95.19 133 GLU A O 1
ATOM 1089 N N . LYS A 1 134 ? 19.755 -4.074 -10.837 1.00 94.25 134 LYS A N 1
ATOM 1090 C CA . LYS A 1 134 ? 20.182 -3.012 -11.746 1.00 94.25 134 LYS A CA 1
ATOM 1091 C C . LYS A 1 134 ? 21.633 -3.220 -12.132 1.00 94.25 134 LYS A C 1
ATOM 1093 O O . LYS A 1 134 ? 22.452 -3.570 -11.290 1.00 94.25 134 LYS A O 1
ATOM 1098 N N . ARG A 1 135 ? 21.927 -2.985 -13.412 1.00 94.31 135 ARG A N 1
ATOM 1099 C CA . ARG A 1 135 ? 23.275 -2.971 -13.986 1.00 94.31 135 ARG A CA 1
ATOM 1100 C C . ARG A 1 135 ? 23.409 -1.755 -14.902 1.00 94.31 135 ARG A C 1
ATOM 1102 O O . ARG A 1 135 ? 22.481 -1.508 -15.675 1.00 94.31 135 ARG A O 1
ATOM 1109 N N . PRO A 1 136 ? 24.552 -1.046 -14.921 1.00 93.44 136 PRO A N 1
ATOM 1110 C CA . PRO A 1 136 ? 24.729 0.140 -15.765 1.00 93.44 136 PRO A CA 1
ATOM 1111 C C . PRO A 1 136 ? 24.568 -0.129 -17.268 1.00 93.44 136 PRO A C 1
ATOM 1113 O O . PRO A 1 136 ? 24.198 0.766 -18.020 1.00 93.44 136 PRO A O 1
ATOM 1116 N N . SER A 1 137 ? 24.833 -1.363 -17.704 1.00 95.69 137 SER A N 1
ATOM 1117 C CA . SER A 1 137 ? 24.720 -1.804 -19.097 1.00 95.69 137 SER A CA 1
ATOM 1118 C C . SER A 1 137 ? 23.293 -2.143 -19.544 1.00 95.69 137 SER A C 1
ATOM 1120 O O . SER A 1 137 ? 23.089 -2.444 -20.717 1.00 95.69 137 SER A O 1
ATOM 1122 N N . HIS A 1 138 ? 22.309 -2.121 -18.639 1.00 93.81 138 HIS A N 1
ATOM 1123 C CA . HIS A 1 138 ? 20.949 -2.576 -18.920 1.00 93.81 138 HIS A CA 1
ATOM 1124 C C . HIS A 1 138 ? 19.923 -1.464 -18.700 1.00 93.81 138 HIS A C 1
ATOM 1126 O O . HIS A 1 138 ? 19.757 -0.937 -17.599 1.00 93.81 138 HIS A O 1
ATOM 1132 N N . ASN A 1 139 ? 19.162 -1.157 -19.750 1.00 94.38 139 ASN A N 1
ATOM 1133 C CA . ASN A 1 139 ? 18.030 -0.242 -19.648 1.00 94.38 139 ASN A CA 1
ATOM 1134 C C . ASN A 1 139 ? 16.929 -0.856 -18.776 1.00 94.38 139 ASN A C 1
ATOM 1136 O O . ASN A 1 139 ? 16.423 -1.941 -19.057 1.00 94.38 139 ASN A O 1
ATOM 1140 N N . HIS A 1 140 ? 16.522 -0.135 -17.731 1.00 93.12 140 HIS A N 1
ATOM 1141 C CA . HIS A 1 140 ? 15.589 -0.649 -16.725 1.00 93.12 140 HIS A CA 1
ATOM 1142 C C . HIS A 1 140 ? 14.150 -0.119 -16.872 1.00 93.12 140 HIS A C 1
ATOM 1144 O O . HIS A 1 140 ? 13.272 -0.538 -16.124 1.00 93.12 140 HIS A O 1
ATOM 1150 N N . ASN A 1 141 ? 13.852 0.772 -17.823 1.00 95.75 141 ASN A N 1
ATOM 1151 C CA . ASN A 1 141 ? 12.484 1.234 -18.128 1.00 95.75 141 ASN A CA 1
ATOM 1152 C C . ASN A 1 141 ? 11.710 1.839 -16.933 1.00 95.75 141 ASN A C 1
ATOM 1154 O O . ASN A 1 141 ? 10.486 1.718 -16.873 1.00 95.75 141 ASN A O 1
ATOM 1158 N N . PHE A 1 142 ? 12.412 2.458 -15.972 1.00 93.94 142 PHE A N 1
ATOM 1159 C CA . PHE A 1 142 ? 11.830 3.180 -14.826 1.00 93.94 142 PHE A CA 1
ATOM 1160 C C . PHE A 1 142 ? 10.615 2.454 -14.204 1.00 93.94 142 PHE A C 1
ATOM 1162 O O . PHE A 1 142 ? 10.696 1.255 -13.920 1.00 93.94 142 PHE A O 1
ATOM 1169 N N . LYS A 1 143 ? 9.491 3.158 -14.025 1.00 95.69 143 LYS A N 1
ATOM 1170 C CA . LYS A 1 143 ? 8.254 2.652 -13.418 1.00 95.69 143 LYS A CA 1
ATOM 1171 C C . LYS A 1 143 ? 7.650 1.469 -14.177 1.00 95.69 143 LYS A C 1
ATOM 1173 O O . LYS A 1 143 ? 7.206 0.519 -13.545 1.00 95.69 143 LYS A O 1
ATOM 1178 N N . ALA A 1 144 ? 7.687 1.478 -15.511 1.00 97.38 144 ALA A N 1
ATOM 1179 C CA . ALA A 1 144 ? 7.149 0.379 -16.316 1.00 97.38 144 ALA A CA 1
ATOM 1180 C C . ALA A 1 144 ? 7.906 -0.931 -16.050 1.00 97.38 144 ALA A C 1
ATOM 1182 O O . ALA A 1 144 ? 7.304 -1.979 -15.823 1.00 97.38 144 ALA A O 1
ATOM 1183 N N . GLY A 1 145 ? 9.238 -0.869 -16.003 1.00 97.25 145 GLY A N 1
ATOM 1184 C CA . GLY A 1 145 ? 10.052 -2.031 -15.663 1.00 97.25 145 GLY A CA 1
ATOM 1185 C C . GLY A 1 145 ? 9.843 -2.502 -14.221 1.00 97.25 145 GLY A C 1
ATOM 1186 O O . GLY A 1 145 ? 9.830 -3.708 -13.985 1.00 97.25 145 GLY A O 1
ATOM 1187 N N . ALA A 1 146 ? 9.659 -1.576 -13.274 1.00 97.19 146 ALA A N 1
ATOM 1188 C CA . ALA A 1 146 ? 9.417 -1.899 -11.868 1.00 97.19 146 ALA A CA 1
ATOM 1189 C C . ALA A 1 146 ? 8.074 -2.624 -11.685 1.00 97.19 146 ALA A C 1
ATOM 1191 O O . ALA A 1 146 ? 8.030 -3.706 -11.102 1.00 97.19 146 ALA A O 1
ATOM 1192 N N . LEU A 1 147 ? 7.001 -2.092 -12.281 1.00 97.44 147 LEU A N 1
ATOM 1193 C CA . LEU A 1 147 ? 5.682 -2.727 -12.274 1.00 97.44 147 LEU A CA 1
ATOM 1194 C C . LEU A 1 147 ? 5.731 -4.116 -12.918 1.00 97.44 147 LEU A C 1
ATOM 1196 O O . LEU A 1 147 ? 5.251 -5.074 -12.323 1.00 97.44 147 LEU A O 1
ATOM 1200 N N . ASN A 1 148 ? 6.394 -4.271 -14.068 1.00 97.50 148 ASN A N 1
ATOM 1201 C CA . ASN A 1 148 ? 6.543 -5.580 -14.714 1.00 97.50 148 ASN A CA 1
ATOM 1202 C C . ASN A 1 148 ? 7.292 -6.602 -13.841 1.00 97.50 148 ASN A C 1
ATOM 1204 O O . ASN A 1 148 ? 6.979 -7.791 -13.885 1.00 97.50 148 ASN A O 1
ATOM 1208 N N . VAL A 1 149 ? 8.278 -6.171 -13.044 1.00 97.88 149 VAL A N 1
ATOM 1209 C CA . VAL A 1 149 ? 8.939 -7.050 -12.065 1.00 97.88 149 VAL A CA 1
ATOM 1210 C C . VAL A 1 149 ? 7.968 -7.440 -10.955 1.00 97.88 149 VAL A C 1
ATOM 1212 O O . VAL A 1 149 ? 7.866 -8.629 -10.664 1.00 97.88 149 VAL A O 1
ATOM 1215 N N . LEU A 1 150 ? 7.219 -6.490 -10.386 1.00 97.94 150 LEU A N 1
ATOM 1216 C CA . LEU A 1 150 ? 6.211 -6.787 -9.365 1.00 97.94 150 LEU A CA 1
ATOM 1217 C C . LEU A 1 150 ? 5.166 -7.795 -9.858 1.00 97.94 150 LEU A C 1
ATOM 1219 O O . LEU A 1 150 ? 4.829 -8.714 -9.119 1.00 97.94 150 LEU A O 1
ATOM 1223 N N . LEU A 1 151 ? 4.702 -7.676 -11.107 1.00 97.81 151 LEU A N 1
ATOM 1224 C CA . LEU A 1 151 ? 3.772 -8.635 -11.714 1.00 97.81 151 LEU A CA 1
ATOM 1225 C C . LEU A 1 151 ? 4.357 -10.053 -11.748 1.00 97.81 151 LEU A C 1
ATOM 1227 O O . LEU A 1 151 ? 3.694 -11.004 -11.338 1.00 97.81 151 LEU A O 1
ATOM 1231 N N . ARG A 1 152 ? 5.614 -10.197 -12.189 1.00 98.12 152 ARG A N 1
ATOM 1232 C CA . ARG A 1 152 ? 6.298 -11.499 -12.256 1.00 98.12 152 ARG A CA 1
ATOM 1233 C C . ARG A 1 152 ? 6.556 -12.096 -10.877 1.00 98.12 152 ARG A C 1
ATOM 1235 O O . ARG A 1 152 ? 6.360 -13.290 -10.688 1.00 98.12 152 ARG A O 1
ATOM 1242 N N . VAL A 1 153 ? 6.976 -11.276 -9.916 1.00 98.06 153 VAL A N 1
ATOM 1243 C CA . VAL A 1 153 ? 7.192 -11.722 -8.533 1.00 98.06 153 VAL A CA 1
ATOM 1244 C C . VAL A 1 153 ? 5.863 -12.131 -7.893 1.00 98.06 153 VAL A C 1
ATOM 1246 O O . VAL A 1 153 ? 5.782 -13.197 -7.289 1.00 98.06 153 VAL A O 1
ATOM 1249 N N . SER A 1 154 ? 4.803 -11.345 -8.096 1.00 97.75 154 SER A N 1
ATOM 1250 C CA . SER A 1 154 ? 3.455 -11.662 -7.616 1.00 97.75 154 SER A CA 1
ATOM 1251 C C . SER A 1 154 ? 2.944 -12.986 -8.179 1.00 97.75 154 SER A C 1
ATOM 1253 O O . SER A 1 154 ? 2.453 -13.810 -7.412 1.00 97.75 154 SER A O 1
ATOM 1255 N N . ALA A 1 155 ? 3.134 -13.242 -9.479 1.00 98.06 155 ALA A N 1
ATOM 1256 C CA . ALA A 1 155 ? 2.743 -14.499 -10.121 1.00 98.06 155 ALA A CA 1
ATOM 1257 C C . ALA A 1 155 ? 3.387 -15.740 -9.473 1.00 98.06 155 ALA A C 1
ATOM 1259 O O . ALA A 1 155 ? 2.764 -16.796 -9.433 1.00 98.06 155 ALA A O 1
ATOM 1260 N N . MET A 1 156 ? 4.604 -15.605 -8.936 1.00 97.25 156 MET A N 1
ATOM 1261 C CA . MET A 1 156 ? 5.324 -16.701 -8.279 1.00 97.25 156 MET A CA 1
ATOM 1262 C C . MET A 1 156 ? 4.983 -16.857 -6.794 1.00 97.25 156 MET A C 1
ATOM 1264 O O . MET A 1 156 ? 5.031 -17.973 -6.284 1.00 97.25 156 MET A O 1
ATOM 1268 N N . ILE A 1 157 ? 4.682 -15.761 -6.090 1.00 96.00 157 ILE A N 1
ATOM 1269 C CA . ILE A 1 157 ? 4.472 -15.778 -4.634 1.00 96.00 157 ILE A CA 1
ATOM 1270 C C . ILE A 1 157 ? 2.997 -15.972 -4.280 1.00 96.00 157 ILE A C 1
ATOM 1272 O O . ILE A 1 157 ? 2.667 -16.888 -3.533 1.00 96.00 157 ILE A O 1
ATOM 1276 N N . SER A 1 158 ? 2.108 -15.113 -4.787 1.00 95.88 158 SER A N 1
ATOM 1277 C CA . SER A 1 158 ? 0.691 -15.111 -4.389 1.00 95.88 158 SER A CA 1
ATOM 1278 C C . SER A 1 158 ? -0.284 -15.394 -5.529 1.00 95.88 158 SER A C 1
ATOM 1280 O O . SER A 1 158 ? -1.437 -15.720 -5.265 1.00 95.88 158 SER A O 1
ATOM 1282 N N . ASN A 1 159 ? 0.155 -15.241 -6.781 1.00 96.94 159 ASN A N 1
ATOM 1283 C CA . ASN A 1 159 ? -0.628 -15.416 -8.004 1.00 96.94 159 ASN A CA 1
ATOM 1284 C C . ASN A 1 159 ? -2.026 -14.766 -7.939 1.00 96.94 159 ASN A C 1
ATOM 1286 O O . ASN A 1 159 ? -3.044 -15.366 -8.290 1.00 96.94 159 ASN A O 1
ATOM 1290 N N . SER A 1 160 ? -2.079 -13.532 -7.427 1.00 95.50 160 SER A N 1
ATOM 1291 C CA . SER A 1 160 ? -3.330 -12.795 -7.236 1.00 95.50 160 SER A CA 1
ATOM 1292 C C . SER A 1 160 ? -3.979 -12.470 -8.58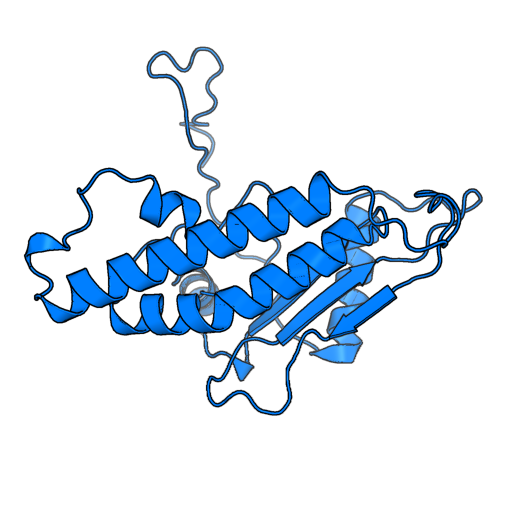6 1.00 95.50 160 SER A C 1
ATOM 1294 O O . SER A 1 160 ? -3.340 -11.860 -9.439 1.00 95.50 160 SER A O 1
ATOM 1296 N N . SER A 1 161 ? -5.263 -12.800 -8.761 1.00 94.06 161 SER A N 1
ATOM 1297 C CA . SER A 1 161 ? -5.991 -12.565 -10.024 1.00 94.06 161 SER A CA 1
ATOM 1298 C C . SER A 1 161 ? -6.226 -11.088 -10.350 1.00 94.06 161 SER A C 1
ATOM 1300 O O . SER A 1 161 ? -6.390 -10.734 -11.512 1.00 94.06 161 SER A O 1
ATOM 1302 N N . TYR A 1 162 ? -6.255 -10.231 -9.328 1.00 95.81 162 TYR A N 1
ATOM 1303 C CA . TYR A 1 162 ? -6.504 -8.798 -9.459 1.00 95.81 162 TYR A CA 1
ATOM 1304 C C . TYR A 1 162 ? -5.370 -8.011 -8.819 1.00 95.81 162 TYR A C 1
ATOM 1306 O O . TYR A 1 162 ? -4.824 -8.412 -7.787 1.00 95.81 162 TYR A O 1
ATOM 1314 N N . ILE A 1 163 ? -5.034 -6.874 -9.425 1.00 97.06 163 ILE A N 1
ATOM 1315 C CA . ILE A 1 163 ? -3.885 -6.060 -9.034 1.00 97.06 163 ILE A CA 1
ATOM 1316 C C . ILE A 1 163 ? -4.340 -4.617 -8.874 1.00 97.06 163 ILE A C 1
ATOM 1318 O O . ILE A 1 163 ? -4.868 -4.010 -9.801 1.00 97.06 163 ILE A O 1
ATOM 1322 N N . LEU A 1 164 ? -4.120 -4.079 -7.677 1.00 95.88 164 LEU A N 1
ATOM 1323 C CA . LEU A 1 164 ? -4.332 -2.673 -7.364 1.00 95.88 164 LEU A CA 1
ATOM 1324 C C . LEU A 1 164 ? -2.979 -1.961 -7.390 1.00 95.88 164 LEU A C 1
ATOM 1326 O O . LEU A 1 164 ? -2.090 -2.304 -6.611 1.00 95.88 164 LEU A O 1
ATOM 1330 N N . VAL A 1 165 ? -2.833 -0.973 -8.272 1.00 95.81 165 VAL A N 1
ATOM 1331 C CA . VAL A 1 165 ? -1.620 -0.153 -8.384 1.00 95.81 165 VAL A CA 1
ATOM 1332 C C . VAL A 1 165 ? -1.827 1.155 -7.627 1.00 95.81 165 VAL A C 1
ATOM 1334 O O . VAL A 1 165 ? -2.847 1.818 -7.803 1.00 95.81 165 VAL A O 1
ATOM 1337 N N . LEU A 1 166 ? -0.865 1.517 -6.780 1.00 94.88 166 LEU A N 1
ATOM 1338 C CA . LEU A 1 166 ? -0.863 2.751 -5.997 1.00 94.88 166 LEU A CA 1
ATOM 1339 C C . LEU A 1 166 ? 0.537 3.363 -6.008 1.00 94.88 166 LEU A C 1
ATOM 1341 O O . LEU A 1 166 ? 1.528 2.642 -5.876 1.00 94.88 166 LEU A O 1
ATOM 1345 N N . ASP A 1 167 ? 0.592 4.685 -6.134 1.00 95.00 167 ASP A N 1
ATOM 1346 C CA . ASP A 1 167 ? 1.827 5.461 -6.031 1.00 95.00 167 ASP A CA 1
ATOM 1347 C C . ASP A 1 167 ? 2.133 5.826 -4.571 1.00 95.00 167 ASP A C 1
ATOM 1349 O O . ASP A 1 167 ? 1.267 5.736 -3.701 1.00 95.00 167 ASP A O 1
ATOM 1353 N N . CYS A 1 168 ? 3.385 6.185 -4.276 1.00 92.88 168 CYS A N 1
ATOM 1354 C CA . CYS A 1 168 ? 3.863 6.384 -2.902 1.00 92.88 168 CYS A CA 1
ATOM 1355 C C . CYS A 1 168 ? 3.325 7.651 -2.220 1.00 92.88 168 CYS A C 1
ATOM 1357 O O . CYS A 1 168 ? 3.336 7.738 -0.993 1.00 92.88 168 CYS A O 1
ATOM 1359 N N . ASP A 1 169 ? 2.854 8.616 -3.002 1.00 90.00 169 ASP A N 1
ATOM 1360 C CA . ASP A 1 169 ? 2.161 9.827 -2.567 1.00 90.00 169 ASP A CA 1
ATOM 1361 C C . ASP A 1 169 ? 0.642 9.624 -2.438 1.00 90.00 169 ASP A C 1
ATOM 1363 O O . ASP A 1 169 ? -0.065 10.488 -1.914 1.00 90.00 169 ASP A O 1
ATOM 1367 N N . MET A 1 170 ? 0.142 8.456 -2.848 1.00 91.12 170 MET A N 1
ATOM 1368 C CA . MET A 1 170 ? -1.262 8.085 -2.777 1.00 91.12 170 MET A CA 1
ATOM 1369 C C . MET A 1 170 ? -1.527 7.075 -1.663 1.00 91.12 170 MET A C 1
ATOM 1371 O O . MET A 1 170 ? -0.753 6.163 -1.377 1.00 91.12 170 MET A O 1
ATOM 1375 N N . TYR A 1 171 ? -2.694 7.195 -1.040 1.00 89.31 171 TYR A N 1
ATOM 1376 C CA . TYR A 1 171 ? -3.186 6.210 -0.085 1.00 89.31 171 TYR A CA 1
ATOM 1377 C C . TYR A 1 171 ? -4.698 6.089 -0.160 1.00 89.31 171 TYR A C 1
ATOM 1379 O O . TYR A 1 171 ? -5.414 7.007 -0.556 1.00 89.31 171 TYR A O 1
ATOM 1387 N N . CYS A 1 172 ? -5.189 4.931 0.271 1.00 88.94 172 CYS A N 1
ATOM 1388 C CA . CYS A 1 172 ? -6.608 4.628 0.264 1.00 88.94 172 CYS A CA 1
ATOM 1389 C C . CYS A 1 172 ? -7.342 5.491 1.301 1.00 88.94 172 CYS A C 1
ATOM 1391 O O . CYS A 1 172 ? -7.136 5.340 2.508 1.00 88.94 172 CYS A O 1
ATOM 1393 N N . ASN A 1 173 ? -8.190 6.399 0.824 1.00 88.00 173 ASN A N 1
ATOM 1394 C CA . ASN A 1 173 ? -9.070 7.230 1.645 1.00 88.00 173 ASN A CA 1
ATOM 1395 C C . ASN A 1 173 ? -10.265 6.436 2.193 1.00 88.00 173 ASN A C 1
ATOM 1397 O O . ASN A 1 173 ? -10.653 6.648 3.337 1.00 88.00 173 ASN A O 1
ATOM 1401 N N . ASP A 1 174 ? -10.801 5.510 1.396 1.00 89.44 174 ASP A N 1
ATOM 1402 C CA . ASP A 1 174 ? -11.871 4.598 1.783 1.00 89.44 174 ASP A CA 1
ATOM 1403 C C . ASP A 1 174 ? -11.332 3.158 1.882 1.00 89.44 174 ASP A C 1
ATOM 1405 O O . ASP A 1 174 ? -10.931 2.566 0.881 1.00 89.44 174 ASP A O 1
ATOM 1409 N N . PRO A 1 175 ? -11.314 2.543 3.069 1.00 91.12 175 PRO A N 1
ATOM 1410 C CA . PRO A 1 175 ? -10.783 1.201 3.270 1.00 91.12 175 PRO A CA 1
ATOM 1411 C C . PRO A 1 175 ? -11.596 0.127 2.537 1.00 91.12 175 PRO A C 1
ATOM 1413 O O . PRO A 1 175 ? -11.086 -0.976 2.339 1.00 91.12 175 PRO A O 1
ATOM 1416 N N . THR A 1 176 ? -12.824 0.432 2.110 1.00 93.06 176 THR A N 1
ATOM 1417 C CA . THR A 1 176 ? -13.694 -0.473 1.351 1.00 93.06 176 THR A CA 1
ATOM 1418 C C . THR A 1 176 ? -13.446 -0.441 -0.161 1.00 93.06 176 THR A C 1
ATOM 1420 O O . THR A 1 176 ? -14.027 -1.260 -0.871 1.00 93.06 176 THR A O 1
ATOM 1423 N N . SER A 1 177 ? -12.562 0.426 -0.680 1.00 92.81 177 SER A N 1
ATOM 1424 C CA . SER A 1 177 ? -12.345 0.595 -2.130 1.00 92.81 177 SER A CA 1
ATOM 1425 C C . SER A 1 177 ? -12.019 -0.706 -2.865 1.00 92.81 177 SER A C 1
ATOM 1427 O O . SER A 1 177 ? -12.542 -0.941 -3.951 1.00 92.81 177 SER A O 1
ATOM 1429 N N . ALA A 1 178 ? -11.232 -1.603 -2.260 1.00 93.94 178 ALA A N 1
ATOM 1430 C CA . ALA A 1 178 ? -10.962 -2.913 -2.856 1.00 93.94 178 ALA A CA 1
ATOM 1431 C C . ALA A 1 178 ? -12.238 -3.763 -2.992 1.00 93.94 178 ALA A C 1
ATOM 1433 O O . ALA A 1 178 ? -12.467 -4.360 -4.038 1.00 93.94 178 ALA A O 1
ATOM 1434 N N . ARG A 1 179 ? -13.117 -3.773 -1.979 1.00 94.69 179 ARG A N 1
ATOM 1435 C CA . ARG A 1 179 ? -14.413 -4.473 -2.051 1.00 94.69 179 ARG A CA 1
ATOM 1436 C C . ARG A 1 179 ? -15.334 -3.843 -3.090 1.00 94.69 179 ARG A C 1
ATOM 1438 O O . ARG A 1 179 ? -15.970 -4.575 -3.837 1.00 94.69 179 ARG A O 1
ATOM 1445 N N . LYS A 1 180 ? -15.366 -2.510 -3.168 1.00 95.19 180 LYS A N 1
ATOM 1446 C CA . LYS A 1 180 ? -16.135 -1.777 -4.185 1.00 95.19 180 LYS A CA 1
ATOM 1447 C C . LYS A 1 180 ? -15.681 -2.132 -5.600 1.00 95.19 180 LYS A C 1
ATOM 1449 O O . LYS A 1 180 ? -16.523 -2.366 -6.455 1.00 95.19 180 LYS A O 1
ATOM 1454 N N . ALA A 1 181 ? -14.372 -2.249 -5.834 1.00 95.44 181 ALA A N 1
ATOM 1455 C CA . ALA A 1 181 ? -13.844 -2.720 -7.114 1.00 95.44 181 ALA A CA 1
ATOM 1456 C C . ALA A 1 181 ? -14.307 -4.154 -7.423 1.00 95.44 181 ALA A C 1
ATOM 1458 O O . ALA A 1 181 ? -14.741 -4.438 -8.536 1.00 95.44 181 ALA A O 1
ATOM 1459 N N . MET A 1 182 ? -14.281 -5.043 -6.423 1.00 95.19 182 MET A N 1
ATOM 1460 C CA . MET A 1 182 ? -14.734 -6.427 -6.584 1.00 95.19 182 MET A CA 1
ATOM 1461 C C . MET A 1 182 ? -16.220 -6.552 -6.927 1.00 95.19 182 MET A C 1
ATOM 1463 O O . MET A 1 182 ? -16.587 -7.522 -7.580 1.00 95.19 182 MET A O 1
ATOM 1467 N N . CYS A 1 183 ? -17.071 -5.593 -6.547 1.00 95.00 183 CYS A N 1
ATOM 1468 C CA . CYS A 1 183 ? -18.477 -5.600 -6.955 1.00 95.00 183 CYS A CA 1
ATOM 1469 C C . CYS A 1 183 ? -18.637 -5.610 -8.481 1.00 95.00 183 CYS A C 1
ATOM 1471 O O . CYS A 1 183 ? -19.500 -6.327 -8.967 1.00 95.00 183 CYS A O 1
ATOM 1473 N N . PHE A 1 184 ? -17.786 -4.900 -9.229 1.00 95.25 184 PHE A N 1
ATOM 1474 C CA . PHE A 1 184 ? -17.824 -4.921 -10.695 1.00 95.25 184 PHE A CA 1
ATOM 1475 C C . PHE A 1 184 ? -17.359 -6.268 -11.261 1.00 95.25 184 PHE A C 1
ATOM 1477 O O . PHE A 1 184 ? -17.984 -6.813 -12.158 1.00 95.25 184 PHE A O 1
ATOM 1484 N N . TYR A 1 185 ? -16.292 -6.854 -10.715 1.00 93.88 185 TYR A N 1
ATOM 1485 C CA . TYR A 1 185 ? -15.771 -8.131 -11.223 1.00 93.88 185 TYR A CA 1
ATOM 1486 C C . TYR A 1 185 ? -16.622 -9.350 -10.853 1.00 93.88 185 TYR A C 1
ATOM 1488 O O . TYR A 1 185 ? -16.572 -10.364 -11.543 1.00 93.88 185 TYR A O 1
ATOM 1496 N N . CYS A 1 186 ? -17.369 -9.282 -9.751 1.00 91.81 186 CYS A N 1
ATOM 1497 C CA . CYS A 1 186 ? -18.228 -10.374 -9.296 1.00 91.81 186 CYS A CA 1
ATOM 1498 C C . CYS A 1 186 ? -19.675 -10.260 -9.797 1.00 91.81 186 CYS A C 1
ATOM 1500 O O . CYS A 1 186 ? -20.458 -11.183 -9.574 1.00 91.81 186 CYS A O 1
ATOM 1502 N N . ASP A 1 187 ? -20.054 -9.145 -10.423 1.00 93.81 187 ASP A N 1
ATOM 1503 C CA . ASP A 1 187 ? -21.402 -8.953 -10.944 1.00 93.81 187 ASP A CA 1
ATOM 1504 C C . ASP A 1 187 ? -21.575 -9.643 -12.301 1.00 93.81 187 ASP A C 1
ATOM 1506 O O . ASP A 1 187 ? -20.921 -9.308 -13.285 1.00 93.81 187 ASP A O 1
ATOM 1510 N N . SER A 1 188 ? -22.524 -10.578 -12.363 1.00 91.38 188 SER A N 1
ATOM 1511 C CA . SER A 1 188 ? -22.898 -11.296 -13.586 1.00 91.38 188 SER A CA 1
ATOM 1512 C C . SER A 1 188 ? -23.387 -10.399 -14.729 1.00 91.38 188 SER A C 1
ATOM 1514 O O . SER A 1 188 ? -23.364 -10.829 -15.879 1.00 91.38 188 SER A O 1
ATOM 1516 N N . GLN A 1 189 ? -23.854 -9.182 -14.428 1.00 93.38 189 GLN A N 1
ATOM 1517 C CA . GLN A 1 189 ? -24.304 -8.222 -15.439 1.00 93.38 189 GLN A CA 1
ATOM 1518 C C . GLN A 1 189 ? -23.152 -7.386 -16.008 1.00 93.38 189 GLN A C 1
ATOM 1520 O O . GLN A 1 189 ? -23.306 -6.763 -17.060 1.00 93.38 189 GLN A O 1
ATOM 1525 N N . THR A 1 190 ? -21.996 -7.369 -15.341 1.00 91.12 190 THR A N 1
ATOM 1526 C CA . THR A 1 190 ? -20.827 -6.639 -15.823 1.00 91.12 190 THR A CA 1
ATOM 1527 C C . THR A 1 190 ? -20.180 -7.405 -16.984 1.00 91.12 190 THR A C 1
ATOM 1529 O O . THR A 1 190 ? -20.040 -8.629 -16.910 1.00 91.12 190 THR A O 1
ATOM 1532 N N . PRO A 1 191 ? -19.768 -6.725 -18.074 1.00 90.88 191 PRO A N 1
ATOM 1533 C CA . PRO A 1 191 ? -19.128 -7.394 -19.199 1.00 90.88 191 PRO A CA 1
ATOM 1534 C C . PRO A 1 191 ? -17.896 -8.186 -18.761 1.00 90.88 191 PRO A C 1
ATOM 1536 O O . PRO A 1 191 ? -17.012 -7.657 -18.087 1.00 90.88 191 PRO A O 1
ATOM 1539 N N . SER A 1 192 ? -17.772 -9.425 -19.241 1.00 88.31 192 SER A N 1
ATOM 1540 C CA . SER A 1 192 ? -16.591 -10.265 -18.990 1.00 88.31 192 SER A CA 1
ATOM 1541 C C . SER A 1 192 ? -15.294 -9.679 -19.564 1.00 88.31 192 SER A C 1
ATOM 1543 O O . SER A 1 192 ? -14.208 -10.151 -19.248 1.00 88.31 192 SER A O 1
ATOM 1545 N N . SER A 1 193 ? -15.400 -8.660 -20.422 1.00 93.75 193 SER A N 1
ATOM 1546 C CA . SER A 1 193 ? -14.284 -7.899 -20.986 1.00 93.75 193 SER A CA 1
ATOM 1547 C C . SER A 1 193 ? -13.785 -6.762 -20.084 1.00 93.75 193 SER A C 1
ATOM 1549 O O . SER A 1 193 ? -12.920 -5.998 -20.516 1.00 93.75 193 SER A O 1
ATOM 1551 N N . LEU A 1 194 ? -14.333 -6.585 -18.875 1.00 95.31 194 LEU A N 1
ATOM 1552 C CA . LEU A 1 194 ? -13.871 -5.554 -17.944 1.00 95.31 194 LEU A CA 1
ATOM 1553 C C . LEU A 1 194 ? -12.399 -5.793 -17.569 1.00 95.31 194 LEU A C 1
ATOM 1555 O O . LEU A 1 194 ? -12.068 -6.765 -16.896 1.00 95.31 194 LEU A O 1
ATOM 1559 N N . ALA A 1 195 ? -11.524 -4.877 -17.987 1.00 94.31 195 ALA A N 1
ATOM 1560 C CA . ALA A 1 195 ? -10.083 -4.992 -17.763 1.00 94.31 195 ALA A CA 1
ATOM 1561 C C . ALA A 1 195 ? -9.608 -4.311 -16.469 1.00 94.31 195 ALA A C 1
ATOM 1563 O O . ALA A 1 195 ? -8.722 -4.828 -15.793 1.00 94.31 195 ALA A O 1
ATOM 1564 N N . PHE A 1 196 ? -10.161 -3.141 -16.133 1.00 95.75 196 PHE A N 1
ATOM 1565 C CA . PHE A 1 196 ? -9.796 -2.392 -14.930 1.00 95.75 196 PHE A CA 1
ATOM 1566 C C . PHE A 1 196 ? -10.953 -1.524 -14.423 1.00 95.75 196 PHE A C 1
ATOM 1568 O O . PHE A 1 196 ? -11.812 -1.095 -15.192 1.00 95.75 196 PHE A O 1
ATOM 1575 N N . VAL A 1 197 ? -10.934 -1.229 -13.121 1.00 95.44 197 VAL A N 1
ATOM 1576 C CA . VAL A 1 197 ? -11.819 -0.256 -12.466 1.00 95.44 197 VAL A CA 1
ATOM 1577 C C . VAL A 1 197 ? -10.962 0.932 -12.047 1.00 95.44 197 VAL A C 1
ATOM 1579 O O . VAL A 1 197 ? -10.075 0.788 -11.203 1.00 95.44 197 VAL A O 1
ATOM 1582 N N . GLN A 1 198 ? -11.210 2.097 -12.643 1.00 94.25 198 GLN A N 1
ATOM 1583 C CA . GLN A 1 198 ? -10.494 3.328 -12.319 1.00 94.25 198 GLN A CA 1
ATOM 1584 C C . GLN A 1 198 ? -11.214 4.074 -11.194 1.00 94.25 198 GLN A C 1
ATOM 1586 O O . GLN A 1 198 ? -12.412 4.330 -11.280 1.00 94.25 198 GLN A O 1
ATOM 1591 N N . PHE A 1 199 ? -10.469 4.460 -10.160 1.00 91.94 199 PHE A N 1
ATOM 1592 C CA . PHE A 1 199 ? -10.968 5.351 -9.114 1.00 91.94 199 PHE A CA 1
ATOM 1593 C C . PHE A 1 199 ? -10.523 6.794 -9.388 1.00 91.94 199 PHE A C 1
ATOM 1595 O O . PHE A 1 199 ? -9.404 6.993 -9.882 1.00 91.94 199 PHE A O 1
ATOM 1602 N N . PRO A 1 200 ? -11.354 7.798 -9.057 1.00 89.69 200 PRO A N 1
ATOM 1603 C CA . PRO A 1 200 ? -10.940 9.192 -9.122 1.00 89.69 200 PRO A CA 1
ATOM 1604 C C . PRO A 1 200 ? -9.806 9.446 -8.124 1.00 89.69 200 PRO A C 1
ATOM 1606 O O . PRO A 1 200 ? -9.822 8.943 -6.996 1.00 89.69 200 PRO A O 1
ATOM 1609 N N . GLN A 1 201 ? -8.815 10.227 -8.546 1.00 88.19 201 GLN A N 1
ATOM 1610 C CA . GLN A 1 201 ? -7.699 10.632 -7.697 1.00 88.19 201 GLN A CA 1
ATOM 1611 C C . GLN A 1 201 ? -8.000 11.997 -7.083 1.00 88.19 201 GLN A C 1
ATOM 1613 O O . GLN A 1 201 ? -8.306 12.947 -7.795 1.00 88.19 201 GLN A O 1
ATOM 1618 N N . THR A 1 202 ? -7.918 12.090 -5.756 1.00 85.12 202 THR A N 1
ATOM 1619 C CA . THR A 1 202 ? -8.175 13.332 -5.016 1.00 85.12 202 THR A CA 1
ATOM 1620 C C . THR A 1 202 ? -6.906 13.808 -4.328 1.00 85.12 202 THR A C 1
ATOM 1622 O O . THR A 1 202 ? -6.334 13.073 -3.516 1.00 85.12 202 THR A O 1
ATOM 1625 N N . PHE A 1 203 ? -6.510 15.046 -4.599 1.00 86.94 203 PHE A N 1
ATOM 1626 C CA . PHE A 1 203 ? -5.335 15.668 -3.996 1.00 86.94 203 PHE A CA 1
ATOM 1627 C C . PHE A 1 203 ? -5.688 16.379 -2.684 1.00 86.94 203 PHE A C 1
ATOM 1629 O O . PHE A 1 203 ? -6.851 16.664 -2.393 1.00 86.94 203 PHE A O 1
ATOM 1636 N N . ARG A 1 204 ? -4.679 16.624 -1.845 1.00 82.56 204 ARG A N 1
ATOM 1637 C CA . ARG A 1 204 ? -4.831 17.227 -0.509 1.00 82.56 204 ARG A CA 1
ATOM 1638 C C . ARG A 1 204 ? -3.972 18.478 -0.390 1.00 82.56 204 ARG A C 1
ATOM 1640 O O . ARG A 1 204 ? -3.105 18.706 -1.224 1.00 82.56 204 ARG A O 1
ATOM 1647 N N . ASN A 1 205 ? -4.198 19.253 0.673 1.00 84.44 205 ASN A N 1
ATOM 1648 C CA . ASN A 1 205 ? -3.468 20.495 0.968 1.00 84.44 205 ASN A CA 1
ATOM 1649 C C . ASN A 1 205 ? -3.562 21.538 -0.155 1.00 84.44 205 ASN A C 1
ATOM 1651 O O . ASN A 1 205 ? -2.598 22.240 -0.451 1.00 84.44 205 ASN A O 1
ATOM 1655 N N . ILE A 1 206 ? -4.729 21.623 -0.790 1.00 87.38 206 ILE A N 1
ATOM 1656 C CA . ILE A 1 206 ? -4.951 22.556 -1.888 1.00 87.38 206 ILE A CA 1
ATOM 1657 C C . ILE A 1 206 ? -5.323 23.919 -1.307 1.00 87.38 206 ILE A C 1
ATOM 1659 O O . ILE A 1 206 ? -6.161 24.005 -0.408 1.00 87.38 206 ILE A O 1
ATOM 1663 N N . SER A 1 207 ? -4.673 24.971 -1.809 1.00 89.19 207 SER A N 1
ATOM 1664 C CA . SER A 1 207 ? -4.974 26.351 -1.422 1.00 89.19 207 SER A CA 1
ATOM 1665 C C . SER A 1 207 ? -6.435 26.695 -1.722 1.00 89.19 207 SER A C 1
ATOM 1667 O O . SER A 1 207 ? -7.012 26.175 -2.675 1.00 89.19 207 SER A O 1
ATOM 1669 N N . GLN A 1 208 ? -7.016 27.612 -0.947 1.00 88.62 208 GLN A N 1
ATOM 1670 C CA . GLN A 1 208 ? -8.358 28.134 -1.222 1.00 88.62 208 GLN A CA 1
ATOM 1671 C C . GLN A 1 208 ? -8.434 28.815 -2.594 1.00 88.62 208 GLN A C 1
ATOM 1673 O O . GLN A 1 208 ? -9.428 28.646 -3.297 1.00 88.62 208 GLN A O 1
ATOM 1678 N N . ASP A 1 209 ? -7.365 29.512 -2.989 1.00 91.75 209 ASP A N 1
ATOM 1679 C CA . ASP A 1 209 ? -7.301 30.212 -4.275 1.00 91.75 209 ASP A CA 1
ATOM 1680 C C . ASP A 1 209 ? -7.076 29.261 -5.460 1.00 91.75 209 ASP A C 1
ATOM 1682 O O . ASP A 1 209 ? -7.395 29.623 -6.586 1.00 91.75 209 ASP A O 1
ATOM 1686 N N . ASP A 1 210 ? -6.507 28.073 -5.205 1.00 89.50 210 ASP A N 1
ATOM 1687 C CA . ASP A 1 210 ? -6.148 27.026 -6.179 1.00 89.50 210 ASP A CA 1
ATOM 1688 C C . ASP A 1 210 ? -5.795 27.540 -7.590 1.00 89.50 210 ASP A C 1
ATOM 1690 O O . ASP A 1 210 ? -6.313 27.064 -8.597 1.00 89.50 210 ASP A O 1
ATOM 1694 N N . ILE A 1 211 ? -4.898 28.529 -7.675 1.00 91.50 211 ILE A N 1
ATOM 1695 C CA . ILE A 1 211 ? -4.562 29.212 -8.940 1.00 91.50 211 ILE A CA 1
ATOM 1696 C C . ILE A 1 211 ? -3.940 28.290 -10.003 1.00 91.50 211 ILE A C 1
ATOM 1698 O O . ILE A 1 211 ? -3.813 28.681 -11.160 1.00 91.50 211 ILE A O 1
ATOM 1702 N N . TYR A 1 212 ? -3.530 27.086 -9.603 1.00 89.94 212 TYR A N 1
ATOM 1703 C CA . TYR A 1 212 ? -2.955 26.058 -10.468 1.00 89.94 212 TYR A CA 1
ATOM 1704 C C . TYR A 1 212 ? -3.961 24.951 -10.838 1.00 89.94 212 TYR A C 1
ATOM 1706 O O . TYR A 1 212 ? -3.571 24.008 -11.517 1.00 89.94 212 TYR A O 1
ATOM 1714 N N . ASP A 1 213 ? -5.222 25.056 -10.397 1.00 86.38 213 ASP A N 1
ATOM 1715 C CA . ASP A 1 213 ? -6.302 24.078 -10.617 1.00 86.38 213 ASP A CA 1
ATOM 1716 C C . ASP A 1 213 ? -5.912 22.634 -10.238 1.00 86.38 213 ASP A C 1
ATOM 1718 O O . ASP A 1 213 ? -6.227 21.657 -10.922 1.00 86.38 213 ASP A O 1
ATOM 1722 N N . ASN A 1 214 ? -5.212 22.480 -9.109 1.00 86.44 214 ASN A N 1
ATOM 1723 C CA . ASN A 1 214 ? -4.759 21.175 -8.623 1.00 86.44 214 ASN A CA 1
ATOM 1724 C C . ASN A 1 214 ? -5.913 20.298 -8.115 1.00 86.44 214 ASN A C 1
ATOM 1726 O O . ASN A 1 214 ? -5.725 19.100 -7.904 1.00 86.44 214 ASN A O 1
ATOM 1730 N N . GLN A 1 215 ? -7.104 20.864 -7.892 1.00 81.75 215 GLN A N 1
ATOM 1731 C CA . GLN A 1 215 ? -8.306 20.086 -7.582 1.00 81.75 215 GLN A CA 1
ATOM 1732 C C . GLN A 1 215 ? -8.794 19.244 -8.759 1.00 81.75 215 GLN A C 1
ATOM 1734 O O . GLN A 1 215 ? -9.554 18.306 -8.524 1.00 81.75 215 GLN A O 1
ATOM 1739 N N . VAL A 1 216 ? -8.366 19.550 -9.991 1.00 75.69 216 VAL A N 1
ATOM 1740 C CA . VAL A 1 216 ? -8.770 18.830 -11.208 1.00 75.69 216 VAL A CA 1
ATOM 1741 C C . VAL A 1 216 ? -10.303 18.708 -11.282 1.00 75.69 216 VAL A C 1
ATOM 1743 O O . VAL A 1 216 ? -10.870 17.630 -11.459 1.00 75.69 216 VAL A O 1
ATOM 1746 N N . ARG A 1 217 ? -11.001 19.838 -11.099 1.00 65.75 217 ARG A N 1
ATOM 1747 C CA . ARG A 1 217 ? -12.453 19.896 -10.822 1.00 65.75 217 ARG A CA 1
ATOM 1748 C C . ARG A 1 217 ? -13.354 19.347 -11.933 1.00 65.75 217 ARG A C 1
ATOM 1750 O O . ARG A 1 217 ? -14.527 19.098 -11.677 1.00 65.75 217 ARG A O 1
ATOM 1757 N N . PHE A 1 218 ? -12.832 19.192 -13.148 1.00 66.06 218 PHE A N 1
ATOM 1758 C CA . PHE A 1 218 ? -13.627 18.893 -14.344 1.00 66.06 218 PHE A CA 1
ATOM 1759 C C . PHE A 1 218 ? -13.186 17.642 -15.119 1.00 66.06 218 PHE A C 1
ATOM 1761 O O . PHE A 1 218 ? -13.771 17.357 -16.161 1.00 66.06 218 PHE A O 1
ATOM 1768 N N . ALA A 1 219 ? -12.168 16.898 -14.667 1.00 62.84 219 ALA A N 1
ATOM 1769 C CA . ALA A 1 219 ? -11.634 15.772 -15.448 1.00 62.84 219 ALA A CA 1
ATOM 1770 C C . ALA A 1 219 ? -12.237 14.395 -15.106 1.00 62.84 219 ALA A C 1
ATOM 1772 O O . ALA A 1 219 ? -11.873 13.416 -15.760 1.00 62.84 219 ALA A O 1
ATOM 1773 N N . PHE A 1 220 ? -13.124 14.300 -14.107 1.00 57.81 220 PHE A N 1
ATOM 1774 C CA . PHE A 1 220 ? -13.653 13.033 -13.586 1.00 57.81 220 PHE A CA 1
ATOM 1775 C C . PHE A 1 220 ? -15.164 13.065 -13.374 1.00 57.81 220 PHE A C 1
ATOM 1777 O O . PHE A 1 220 ? -15.666 14.106 -12.894 1.00 57.81 220 PHE A O 1
#

Organism: NCBI:txid34285

pLDDT: mean 88.05, std 13.15, range [42.91, 98.19]

InterPro domains:
  IPR005150 Cellulose synthase [PF03552] (1-215)
  IPR029044 Nucleotide-diphospho-sugar transferases [G3DSA:3.90.550.10] (75-219)
  IPR029044 Nucleotide-diphospho-sugar transferases [SSF53448] (2-204)

Secondary structure (DSSP, 8-state):
--SSS-GGG-EEEEE-SS--HHHHHHHHHHHHHHHHHHHHHHHTT-S---HHHHHHS-S-SS-TTS-HHHHHHHHHHHHHHHHHHHHHHHHHHS----SS---BTTBB--EEEEE--TT-SS---EEEEEE--B-TTS---HHHHHHHHHHHHHHHHT--SS-----TT---SSTTHHHHHHHHHH-TTS-TT----PPPP---S--SS-TT-TT-TT--

Radius of gyration: 19.79 Å; chains: 1; bounding box: 54×47×49 Å

Foldseek 3Di:
DLFPDDQLQFAAEDEDLQPDPLVVVLVLLVVVLCLLLNVLCVVVVPFAPDPVVVVPDPPPDPCVPPDPVNVVSVVVNVVSVVVSVVVSCCSVVDPPPPVPPPRRSQADAKDKDFRDDPPRPDRHHIYIYIHHGHHNVDDQPPPVNRVVVVQVVCCVPPNNPDDDDDDPQDDDSGSCVVVVQVCLVPDPPHDPPDDGDDDDDADDPADPPNPVPPRVVPPD

Sequence (220 aa):
MALDYPPEKLHVYISDDAGSDATLHCTKEAWNFAKYWVPFRRKYGLVTACPEVYFSSSENDNGDYKGSEFKAERKKMEEKYEVLKQRLRKIVGGHFTTNVAINNTRDHPSTIEVISKEEDEVKMPQLIYVSREKRPSHNHNFKAGALNVLLRVSAMISNSSYILVLDCDMYCNDPTSARKAMCFYCDSQTPSSLAFVQFPQTFRNISQDDIYDNQVRFAF